Protein AF-A0A1F3YCU6-F1 (afdb_monomer_lite)

Structure (mmCIF, N/CA/C/O backbone):
data_AF-A0A1F3YCU6-F1
#
_entry.id   AF-A0A1F3YCU6-F1
#
loop_
_atom_site.group_PDB
_atom_site.id
_atom_site.type_symbol
_atom_site.label_atom_id
_atom_site.label_alt_id
_atom_site.label_comp_id
_atom_site.label_asym_id
_atom_site.label_entity_id
_atom_site.label_seq_id
_atom_site.pdbx_PDB_ins_code
_atom_site.Cartn_x
_atom_site.Cartn_y
_atom_site.Cartn_z
_atom_site.occupancy
_atom_site.B_iso_or_equiv
_atom_site.auth_seq_id
_atom_site.auth_comp_id
_atom_site.auth_asym_id
_atom_site.auth_atom_id
_atom_site.pdbx_PDB_model_num
ATOM 1 N N . MET A 1 1 ? -3.345 25.663 -5.441 1.00 26.03 1 MET A N 1
ATOM 2 C CA . MET A 1 1 ? -3.095 26.195 -4.083 1.00 26.03 1 MET A CA 1
ATOM 3 C C . MET A 1 1 ? -2.069 25.294 -3.411 1.00 26.03 1 MET A C 1
ATOM 5 O O . MET A 1 1 ? -2.371 24.116 -3.272 1.00 26.03 1 MET A O 1
ATOM 9 N N . PRO A 1 2 ? -0.854 25.766 -3.085 1.00 26.95 2 PRO A N 1
ATOM 10 C CA . PRO A 1 2 ? 0.152 24.920 -2.456 1.00 26.95 2 PRO A CA 1
ATOM 11 C C . PRO A 1 2 ? -0.097 24.864 -0.943 1.00 26.95 2 PRO A C 1
ATOM 13 O O . PRO A 1 2 ? -0.102 25.892 -0.269 1.00 26.95 2 PRO A O 1
ATOM 16 N N . LEU A 1 3 ? -0.323 23.661 -0.416 1.00 30.39 3 LEU A N 1
ATOM 17 C CA . LEU A 1 3 ? -0.323 23.398 1.021 1.00 30.39 3 LEU A CA 1
ATOM 18 C C . LEU A 1 3 ? 1.132 23.438 1.510 1.00 30.39 3 LEU A C 1
ATOM 20 O O . LEU A 1 3 ? 1.913 22.524 1.260 1.00 30.39 3 LEU A O 1
ATOM 24 N N . LEU A 1 4 ? 1.500 24.535 2.169 1.00 27.66 4 LEU A N 1
ATOM 25 C CA . LEU A 1 4 ? 2.745 24.679 2.921 1.00 27.66 4 LEU A CA 1
ATOM 26 C C . LEU A 1 4 ? 2.695 23.747 4.137 1.00 27.66 4 LEU A C 1
ATOM 28 O O . LEU A 1 4 ? 2.013 24.051 5.115 1.00 27.66 4 LEU A O 1
ATOM 32 N N . TYR A 1 5 ? 3.416 22.628 4.094 1.00 36.66 5 TYR A N 1
ATOM 33 C CA . TYR A 1 5 ? 3.612 21.801 5.282 1.00 36.66 5 TYR A CA 1
ATOM 34 C C . TYR A 1 5 ? 4.811 22.330 6.071 1.00 36.66 5 TYR A C 1
ATOM 36 O O . TYR A 1 5 ? 5.947 22.325 5.598 1.00 36.66 5 TYR A O 1
ATOM 44 N N . ARG A 1 6 ? 4.528 22.843 7.271 1.00 27.94 6 ARG A N 1
ATOM 45 C CA . ARG A 1 6 ? 5.529 23.192 8.283 1.00 27.94 6 ARG A CA 1
ATOM 46 C C . ARG A 1 6 ? 6.212 21.914 8.769 1.00 27.94 6 ARG A C 1
ATOM 48 O O . ARG A 1 6 ? 5.536 20.934 9.065 1.00 27.94 6 ARG A O 1
ATOM 55 N N . ASP A 1 7 ? 7.533 21.979 8.907 1.00 27.98 7 ASP A N 1
ATOM 56 C CA . ASP A 1 7 ? 8.350 21.015 9.645 1.00 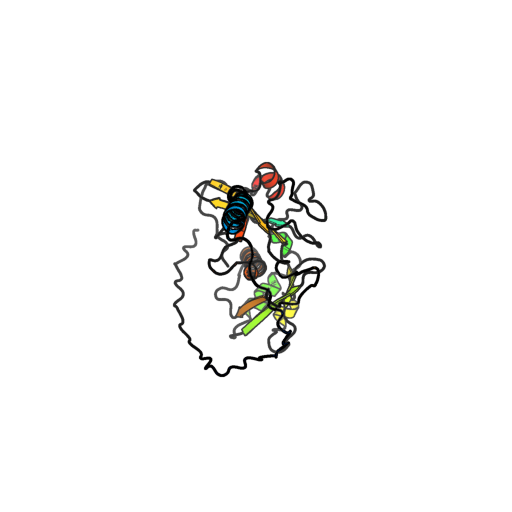27.98 7 ASP A CA 1
ATOM 57 C C . ASP A 1 7 ? 7.736 20.740 11.027 1.00 27.98 7 ASP A C 1
ATOM 59 O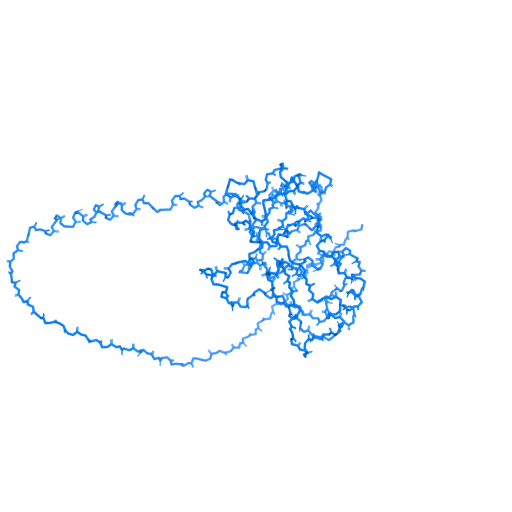 O . ASP A 1 7 ? 7.777 21.585 11.926 1.00 27.98 7 ASP A O 1
ATOM 63 N N . VAL A 1 8 ? 7.178 19.544 11.209 1.00 31.45 8 VAL A N 1
ATOM 64 C CA . VAL A 1 8 ? 6.814 19.030 12.528 1.00 31.45 8 VAL A CA 1
ATOM 65 C C . VAL A 1 8 ? 8.038 18.303 13.073 1.00 31.45 8 VAL A C 1
ATOM 67 O O . VAL A 1 8 ? 8.252 17.118 12.829 1.00 31.45 8 VAL A O 1
ATOM 70 N N . ARG A 1 9 ? 8.866 19.028 13.834 1.00 27.92 9 ARG A N 1
ATOM 71 C CA . ARG A 1 9 ? 9.780 18.396 14.792 1.00 27.92 9 ARG A CA 1
ATOM 72 C C . ARG A 1 9 ? 8.931 17.753 15.884 1.00 27.92 9 ARG A C 1
ATOM 74 O O . ARG A 1 9 ? 8.362 18.467 16.706 1.00 27.92 9 ARG A O 1
ATOM 81 N N . MET A 1 10 ? 8.874 16.426 15.925 1.00 31.00 10 MET A N 1
ATOM 82 C CA . MET A 1 10 ? 8.405 15.727 17.119 1.00 31.00 10 MET A CA 1
ATOM 83 C C . MET A 1 10 ? 9.535 15.671 18.142 1.00 31.00 10 MET A C 1
ATOM 85 O O . MET A 1 10 ? 10.639 15.193 17.877 1.00 31.00 10 MET A O 1
ATOM 89 N N . ALA A 1 11 ? 9.234 16.251 19.299 1.00 29.14 11 ALA A N 1
ATOM 90 C CA . ALA A 1 11 ? 10.057 16.269 20.486 1.00 29.14 11 ALA A CA 1
ATOM 91 C C . ALA A 1 11 ? 10.368 14.844 20.955 1.00 29.14 11 ALA A C 1
ATOM 93 O O . ALA A 1 11 ? 9.507 13.966 20.961 1.00 29.14 11 ALA A O 1
ATOM 94 N N . GLY A 1 12 ? 11.613 14.636 21.379 1.00 30.52 12 GLY A N 1
ATOM 95 C CA . GLY A 1 12 ? 12.020 13.410 22.040 1.00 30.52 12 GLY A CA 1
ATOM 96 C C . GLY A 1 12 ? 11.267 13.199 23.351 1.00 30.52 12 GLY A C 1
ATOM 97 O O . GLY A 1 12 ? 11.110 14.123 24.149 1.00 30.52 12 GLY A O 1
ATOM 98 N N . GLN A 1 13 ? 10.898 11.950 23.611 1.00 28.25 13 GLN A N 1
ATOM 99 C CA . GLN A 1 13 ? 10.649 11.469 24.959 1.00 28.25 13 GLN A CA 1
ATOM 100 C C . GLN A 1 13 ? 11.662 10.378 25.289 1.00 28.25 13 GLN A C 1
ATOM 102 O O . GLN A 1 13 ? 11.638 9.266 24.770 1.00 28.25 13 GLN A O 1
ATOM 107 N N . ARG A 1 14 ? 12.582 10.760 26.177 1.00 32.31 14 ARG A N 1
ATOM 108 C CA . ARG A 1 14 ? 13.304 9.853 27.062 1.00 32.31 14 ARG A CA 1
ATOM 109 C C . ARG A 1 14 ? 12.288 9.251 28.030 1.00 32.31 14 ARG A C 1
ATOM 111 O O . ARG A 1 14 ? 11.561 9.993 28.682 1.00 32.31 14 ARG A O 1
ATOM 118 N N . GLY A 1 15 ? 12.301 7.934 28.164 1.00 26.72 15 GLY A N 1
ATOM 119 C CA . GLY A 1 15 ? 11.546 7.210 29.178 1.00 26.72 15 GLY A CA 1
ATOM 120 C C . GLY A 1 15 ? 12.239 5.890 29.454 1.00 26.72 15 GLY A C 1
ATOM 121 O O . GLY A 1 15 ? 12.005 4.904 28.768 1.00 26.72 15 GLY A O 1
ATOM 122 N N . ALA A 1 16 ? 13.160 5.915 30.412 1.00 28.42 16 ALA A N 1
ATOM 123 C CA . ALA A 1 16 ? 13.800 4.736 30.962 1.00 28.42 16 ALA A CA 1
ATOM 124 C C . ALA A 1 16 ? 12.765 3.864 31.682 1.00 28.42 16 ALA A C 1
ATOM 126 O O . ALA A 1 16 ? 11.946 4.392 32.430 1.00 28.42 16 ALA A O 1
ATOM 127 N N . LEU A 1 17 ? 12.869 2.543 31.540 1.00 26.39 17 LEU A N 1
ATOM 128 C CA . LEU A 1 17 ? 12.386 1.613 32.553 1.00 26.39 17 LEU A CA 1
ATOM 129 C C . LEU A 1 17 ? 13.331 0.411 32.648 1.00 26.39 17 LEU A C 1
ATOM 131 O O . LEU A 1 17 ? 13.606 -0.298 31.684 1.00 26.39 17 LEU A O 1
ATOM 135 N N . TYR A 1 18 ? 13.860 0.302 33.860 1.00 28.81 18 TYR A N 1
ATOM 136 C CA . TYR A 1 18 ? 14.688 -0.723 34.466 1.00 28.81 18 TYR A CA 1
ATOM 137 C C . TYR A 1 18 ? 14.326 -2.163 34.082 1.00 28.81 18 TYR A C 1
ATOM 139 O O . TYR A 1 18 ? 13.181 -2.573 34.242 1.00 28.81 18 TYR A O 1
ATOM 147 N N . LEU A 1 19 ? 15.349 -2.969 33.787 1.00 28.17 19 LEU A N 1
ATOM 148 C CA . LEU A 1 19 ? 15.391 -4.361 34.234 1.00 28.17 19 LEU A CA 1
ATOM 149 C C . LEU A 1 19 ? 16.744 -4.616 34.905 1.00 28.17 19 LEU A C 1
ATOM 151 O O . LEU A 1 19 ? 17.794 -4.681 34.270 1.00 28.17 19 LEU A O 1
ATOM 155 N N . SER A 1 20 ? 16.662 -4.677 36.234 1.00 27.84 20 SER A N 1
ATOM 156 C CA . SER A 1 20 ? 17.651 -5.214 37.160 1.00 27.84 20 SER A CA 1
ATOM 157 C C . SER A 1 20 ? 17.972 -6.659 36.791 1.00 27.84 20 SER A C 1
ATOM 159 O O . SER A 1 20 ? 17.066 -7.433 36.484 1.00 27.84 20 SER A O 1
ATOM 161 N N . GLY A 1 21 ? 19.255 -7.013 36.842 1.00 28.67 21 GLY A N 1
ATOM 162 C CA . GLY A 1 21 ? 19.707 -8.386 36.670 1.00 28.67 21 GLY A CA 1
ATOM 163 C C . GLY A 1 21 ? 19.314 -9.299 37.830 1.00 28.67 21 GLY A C 1
ATOM 164 O O . GLY A 1 21 ? 18.882 -8.817 38.876 1.00 28.67 21 GLY A O 1
ATOM 165 N N . SER A 1 22 ? 19.476 -10.601 37.581 1.00 29.42 22 SER A N 1
ATOM 166 C CA . SER A 1 22 ? 20.119 -11.580 38.466 1.00 29.42 22 SER A CA 1
ATOM 167 C C . SER A 1 22 ? 20.215 -12.952 37.772 1.00 29.42 22 SER A C 1
ATOM 169 O O . SER A 1 22 ? 19.271 -13.390 37.122 1.00 29.42 22 SER A O 1
ATOM 171 N N . ASP A 1 23 ? 21.378 -13.581 37.964 1.00 29.14 23 ASP A N 1
ATOM 172 C CA . ASP A 1 23 ? 21.674 -15.026 38.028 1.00 29.14 23 ASP A CA 1
ATOM 173 C C . ASP A 1 23 ? 21.602 -15.856 36.728 1.00 29.14 23 ASP A C 1
ATOM 175 O O . ASP A 1 23 ? 20.553 -16.118 36.155 1.00 29.14 23 ASP A O 1
ATOM 179 N N . VAL A 1 24 ? 22.737 -16.219 36.113 1.00 31.98 24 VAL A N 1
ATOM 180 C CA . VAL A 1 24 ? 23.679 -17.292 36.511 1.00 31.98 24 VAL A CA 1
ATOM 181 C C . VAL A 1 24 ? 22.976 -18.629 36.766 1.00 31.98 24 VAL A C 1
ATOM 183 O O . VAL A 1 24 ? 22.537 -18.904 37.872 1.00 31.98 24 VAL A O 1
ATOM 186 N N . MET A 1 25 ? 23.020 -19.521 35.772 1.00 29.92 25 MET A N 1
ATOM 187 C CA . MET A 1 25 ? 23.362 -20.929 35.997 1.00 29.92 25 MET A CA 1
ATOM 188 C C . MET A 1 25 ? 24.077 -21.504 34.775 1.00 29.92 25 MET A C 1
ATOM 190 O O . MET A 1 25 ? 23.506 -21.729 33.710 1.00 29.92 25 MET A O 1
ATOM 194 N N . ILE A 1 26 ? 25.367 -21.745 34.982 1.00 34.47 26 ILE A N 1
ATOM 195 C CA . ILE A 1 26 ? 26.237 -22.576 34.162 1.00 34.47 26 ILE A CA 1
ATOM 196 C C . ILE A 1 26 ? 25.883 -24.029 34.492 1.00 34.47 26 ILE A C 1
ATOM 198 O O . ILE A 1 26 ? 26.169 -24.503 35.590 1.00 34.47 26 ILE A O 1
ATOM 202 N N . ALA A 1 27 ? 25.281 -24.746 33.546 1.00 32.00 27 ALA A N 1
ATOM 203 C CA . ALA A 1 27 ? 25.142 -26.195 33.631 1.00 32.00 27 ALA A CA 1
ATOM 204 C C . ALA A 1 27 ? 26.374 -26.853 32.998 1.00 3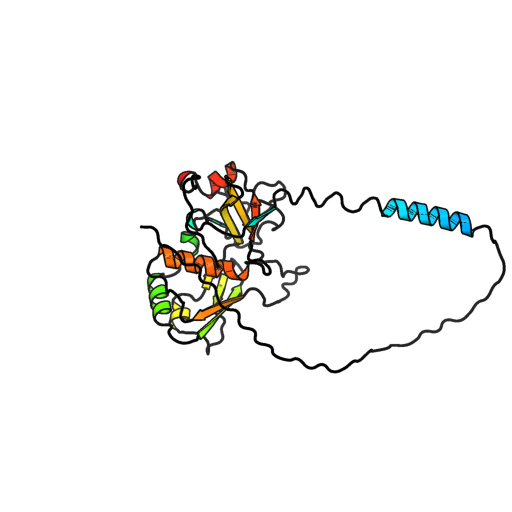2.00 27 ALA A C 1
ATOM 206 O O . ALA A 1 27 ? 26.469 -27.064 31.792 1.00 32.00 27 ALA A O 1
ATOM 207 N N . SER A 1 28 ? 27.335 -27.138 33.873 1.00 33.03 28 SER A N 1
ATOM 208 C CA . SER A 1 28 ? 28.454 -28.047 33.670 1.00 33.03 28 SER A CA 1
ATOM 209 C C . SER A 1 28 ? 27.943 -29.490 33.631 1.00 33.03 28 SER A C 1
ATOM 211 O O . SER A 1 28 ? 27.305 -29.948 34.579 1.00 33.03 28 SER A O 1
ATOM 213 N N . MET A 1 29 ? 28.259 -30.233 32.569 1.00 31.88 29 MET A N 1
ATOM 214 C CA . MET A 1 29 ? 28.163 -31.694 32.565 1.00 31.88 29 MET A CA 1
ATOM 215 C C . MET A 1 29 ? 29.461 -32.327 32.054 1.00 31.88 29 MET A C 1
ATOM 217 O O . MET A 1 29 ? 29.751 -32.358 30.865 1.00 31.88 29 MET A O 1
ATOM 221 N N . ARG A 1 30 ? 30.239 -32.785 33.044 1.00 34.00 30 ARG A N 1
ATOM 222 C CA . ARG A 1 30 ? 30.910 -34.095 33.177 1.00 34.00 30 ARG A CA 1
ATOM 223 C C . ARG A 1 30 ? 31.337 -34.781 31.871 1.00 34.00 30 ARG A C 1
ATOM 225 O O . ARG A 1 30 ? 30.524 -35.220 31.077 1.00 34.00 30 ARG A O 1
ATOM 232 N N . SER A 1 31 ? 32.645 -34.892 31.658 1.00 31.47 31 SER A N 1
ATOM 233 C CA . SER A 1 31 ? 33.500 -35.977 32.180 1.00 31.47 31 SER A CA 1
ATOM 234 C C . SER A 1 31 ? 33.294 -37.295 31.438 1.00 31.47 31 SER A C 1
ATOM 236 O O . SER A 1 31 ? 32.358 -38.048 31.690 1.00 31.47 31 SER A O 1
ATOM 238 N N . SER A 1 32 ? 34.232 -37.589 30.545 1.00 36.50 32 SER A N 1
ATOM 239 C CA . SER A 1 32 ? 34.575 -38.950 30.153 1.00 36.50 32 SER A CA 1
ATOM 240 C C . SER A 1 32 ? 36.080 -38.995 29.936 1.00 36.50 32 SER A C 1
ATOM 242 O O . SER A 1 32 ? 36.624 -38.522 28.943 1.00 36.50 32 SER A O 1
ATOM 244 N N . THR A 1 33 ? 36.741 -39.505 30.964 1.00 41.91 33 THR A N 1
ATOM 245 C CA . THR A 1 33 ? 38.132 -39.922 31.000 1.00 41.91 33 THR A CA 1
ATOM 246 C C . THR A 1 33 ? 38.344 -41.076 30.021 1.00 41.91 33 THR A C 1
ATOM 248 O O . THR A 1 33 ? 37.690 -42.109 30.130 1.00 41.91 33 THR A O 1
ATOM 251 N N . PHE A 1 34 ? 39.307 -40.945 29.107 1.00 37.41 34 PHE A N 1
ATOM 252 C CA . PHE A 1 34 ? 39.910 -42.099 28.443 1.00 37.41 34 PHE A CA 1
ATOM 253 C C . PHE A 1 34 ? 41.430 -42.061 28.582 1.00 37.41 34 PHE A C 1
ATOM 255 O O . PHE A 1 34 ? 42.074 -41.017 28.506 1.00 37.41 34 PHE A O 1
ATOM 262 N N . LYS A 1 35 ? 41.948 -43.243 28.910 1.00 41.50 35 LYS A N 1
ATOM 263 C CA . LYS A 1 35 ? 43.289 -43.543 29.400 1.00 41.50 35 LYS A CA 1
ATOM 264 C C . LYS A 1 35 ? 44.394 -43.311 28.368 1.00 41.50 35 LYS A C 1
ATOM 266 O O . LYS A 1 35 ? 44.236 -43.598 27.187 1.00 41.50 35 LYS A O 1
ATOM 271 N N . LEU A 1 36 ? 45.538 -42.917 28.929 1.00 41.59 36 LEU A N 1
ATOM 272 C CA . LEU A 1 36 ? 46.911 -43.072 28.446 1.00 41.59 36 LEU A CA 1
ATOM 273 C C . LEU A 1 36 ? 47.153 -44.282 27.531 1.00 41.59 36 LEU A C 1
ATOM 275 O O . LEU A 1 36 ? 46.890 -45.410 27.945 1.00 41.59 36 LEU A O 1
ATOM 279 N N . ILE A 1 37 ? 47.891 -44.049 26.440 1.00 43.88 37 ILE A N 1
ATOM 280 C CA . ILE A 1 37 ? 49.032 -44.889 26.046 1.00 43.88 37 ILE A CA 1
ATOM 281 C C . ILE A 1 37 ? 50.182 -43.961 25.640 1.00 43.88 37 ILE A C 1
ATOM 283 O O . ILE A 1 37 ? 50.060 -43.165 24.711 1.00 43.88 37 ILE A O 1
ATOM 287 N N . SER A 1 38 ? 51.299 -44.061 26.360 1.00 41.38 38 SER A N 1
ATOM 288 C CA . SER A 1 38 ? 52.581 -43.502 25.951 1.00 41.38 38 SER A CA 1
ATOM 289 C C . SER A 1 38 ? 53.203 -44.381 24.867 1.00 41.38 38 SER A C 1
ATOM 291 O O . SER A 1 38 ? 53.158 -45.609 24.949 1.00 41.38 38 SER A O 1
ATOM 293 N N . ARG A 1 39 ? 53.851 -43.765 23.877 1.00 42.78 39 ARG A N 1
ATOM 294 C CA . ARG A 1 39 ? 55.054 -44.334 23.265 1.00 42.78 39 ARG A CA 1
ATOM 295 C C . ARG A 1 39 ? 55.882 -43.237 22.621 1.00 42.78 39 ARG A C 1
ATOM 297 O O . ARG A 1 39 ? 55.376 -42.333 21.967 1.00 42.78 39 ARG A O 1
ATOM 304 N N . ALA A 1 40 ? 57.159 -43.327 22.939 1.00 41.84 40 ALA A N 1
ATOM 305 C CA . ALA A 1 40 ? 58.189 -42.358 22.683 1.00 41.84 40 ALA A CA 1
ATOM 306 C C . ALA A 1 40 ? 58.731 -42.447 21.250 1.00 41.84 40 ALA A C 1
ATOM 308 O O . ALA A 1 40 ? 58.644 -43.490 20.607 1.00 41.84 40 ALA A O 1
ATOM 309 N N . SER A 1 41 ? 59.396 -41.358 20.866 1.00 43.94 41 SER A N 1
ATOM 310 C CA . SER A 1 41 ? 60.566 -41.334 19.984 1.00 43.94 41 SER A CA 1
ATOM 311 C C . SER A 1 41 ? 60.336 -41.679 18.515 1.00 43.94 41 SER A C 1
ATOM 313 O O . SER A 1 41 ? 60.364 -42.835 18.107 1.00 43.94 41 SER A O 1
ATOM 315 N N . GLY A 1 42 ? 60.267 -40.639 17.685 1.00 42.66 42 GLY A N 1
ATOM 316 C CA . GLY A 1 42 ? 60.504 -40.787 16.257 1.00 42.66 42 GLY A CA 1
ATOM 317 C C . GLY A 1 42 ? 60.264 -39.510 15.466 1.00 42.66 42 GLY A C 1
ATOM 318 O O . GLY A 1 42 ? 59.152 -39.006 15.424 1.00 42.66 42 GLY A O 1
ATOM 319 N N . ALA A 1 43 ? 61.307 -39.064 14.771 1.00 45.06 43 ALA A N 1
ATOM 320 C CA . ALA A 1 43 ? 61.242 -38.210 13.587 1.00 45.06 43 ALA A CA 1
ATOM 321 C C . ALA A 1 43 ? 60.968 -36.709 13.802 1.00 45.06 43 ALA A C 1
ATOM 323 O O . ALA A 1 43 ? 59.946 -36.149 13.420 1.00 45.06 43 ALA A O 1
ATOM 324 N N . MET A 1 44 ? 62.018 -36.021 14.244 1.00 49.16 44 MET A N 1
ATOM 325 C CA . MET A 1 44 ? 62.227 -34.571 14.143 1.00 49.16 44 MET A CA 1
ATOM 326 C C . MET A 1 44 ? 62.465 -34.096 12.683 1.00 49.16 44 MET A C 1
ATOM 328 O O . MET A 1 44 ? 63.271 -33.206 12.442 1.00 49.16 44 MET A O 1
ATOM 332 N N . VAL A 1 45 ? 61.806 -34.715 11.690 1.00 51.28 45 VAL A N 1
ATOM 333 C CA . VAL A 1 45 ? 61.983 -34.420 10.246 1.00 51.28 45 VAL A CA 1
ATOM 334 C C . VAL A 1 45 ? 60.642 -34.308 9.495 1.00 51.28 45 VAL A C 1
ATOM 336 O O . VAL A 1 45 ? 60.583 -33.757 8.401 1.00 51.28 45 VAL A O 1
ATOM 339 N N . THR A 1 46 ? 59.519 -34.713 10.096 1.00 50.19 46 THR A N 1
ATOM 340 C CA . THR A 1 46 ? 58.172 -34.607 9.494 1.00 50.19 46 THR A CA 1
ATOM 341 C C . THR A 1 46 ? 57.420 -33.316 9.843 1.00 50.19 46 THR A C 1
ATOM 343 O O . THR A 1 46 ? 56.375 -33.040 9.257 1.00 50.19 46 THR A O 1
ATOM 346 N N . GLY A 1 47 ? 57.950 -32.482 10.745 1.00 48.69 47 GLY A N 1
ATOM 347 C CA . GLY A 1 47 ? 57.297 -31.236 11.172 1.00 48.69 47 GLY A CA 1
ATOM 348 C C . GLY A 1 47 ? 57.300 -30.119 10.120 1.00 48.69 47 GLY A C 1
ATOM 349 O O . GLY A 1 47 ? 56.342 -29.356 10.040 1.00 48.69 47 GLY A O 1
ATOM 350 N N . LEU A 1 48 ? 58.335 -30.039 9.274 1.00 51.22 48 LEU A N 1
ATOM 351 C CA . LEU A 1 48 ? 58.483 -28.940 8.309 1.00 51.22 48 LEU A CA 1
ATOM 352 C C . LEU A 1 48 ? 57.629 -29.143 7.041 1.00 51.22 48 LEU A C 1
ATOM 354 O O . LEU A 1 48 ? 57.055 -28.192 6.520 1.00 51.22 48 LEU A O 1
ATOM 358 N N . MET A 1 49 ? 57.481 -30.393 6.585 1.00 53.69 49 MET A N 1
ATOM 359 C CA . MET A 1 49 ? 56.627 -30.751 5.439 1.00 53.69 49 MET A CA 1
ATOM 360 C C . MET A 1 49 ? 55.128 -30.652 5.770 1.00 53.69 49 MET A C 1
ATOM 362 O O . MET A 1 49 ? 54.349 -30.211 4.928 1.00 53.69 49 MET A O 1
ATOM 366 N N . GLY A 1 50 ? 54.721 -30.973 7.005 1.00 54.41 50 GLY A N 1
ATOM 367 C CA . GLY A 1 50 ? 53.338 -30.782 7.462 1.00 54.41 50 GLY A CA 1
ATOM 368 C C . GLY A 1 50 ? 52.929 -29.306 7.560 1.00 54.41 50 GLY A C 1
ATOM 369 O O . GLY A 1 50 ? 51.806 -28.953 7.206 1.00 54.41 50 GLY A O 1
ATOM 370 N N . LEU A 1 51 ? 53.856 -28.428 7.963 1.00 55.78 51 LEU A N 1
ATOM 371 C CA . LEU A 1 51 ? 53.625 -26.980 8.045 1.00 55.78 51 LEU A CA 1
ATOM 372 C C . LEU A 1 51 ? 53.525 -26.322 6.658 1.00 55.78 51 LEU A C 1
ATOM 374 O O . LEU A 1 51 ? 52.689 -25.444 6.461 1.00 55.78 51 LEU A O 1
ATOM 378 N N . LEU A 1 52 ? 54.310 -26.788 5.678 1.00 56.44 52 LEU A N 1
ATOM 379 C CA . LEU A 1 52 ? 54.251 -26.313 4.288 1.00 56.44 52 LEU A CA 1
ATOM 380 C C . LEU A 1 52 ? 52.988 -26.784 3.545 1.00 56.44 52 LEU A C 1
ATOM 382 O O . LEU A 1 52 ? 52.372 -25.986 2.841 1.00 56.44 52 LEU A O 1
ATOM 386 N N . MET A 1 53 ? 52.546 -28.030 3.751 1.00 58.25 53 MET A N 1
ATOM 387 C CA . MET A 1 53 ? 51.260 -28.521 3.224 1.00 58.25 53 MET A CA 1
ATOM 388 C C . MET A 1 53 ? 50.059 -27.816 3.877 1.00 58.25 53 MET A C 1
ATOM 390 O O . MET A 1 53 ? 49.106 -27.465 3.185 1.00 58.25 53 MET A O 1
ATOM 394 N N . GLY A 1 54 ? 50.114 -27.535 5.185 1.00 58.22 54 GLY A N 1
ATOM 395 C CA . GLY A 1 54 ? 49.077 -26.764 5.880 1.00 58.22 54 GLY A CA 1
ATOM 396 C C . GLY A 1 54 ? 48.950 -25.321 5.375 1.00 58.22 54 GLY A C 1
ATOM 397 O O . GLY A 1 54 ? 47.834 -24.825 5.215 1.00 58.22 54 GLY A O 1
ATOM 398 N N . LEU A 1 55 ? 50.071 -24.662 5.051 1.00 56.19 55 LEU A N 1
ATOM 399 C CA . LEU A 1 55 ? 50.066 -23.301 4.499 1.00 56.19 55 LEU A CA 1
ATOM 400 C C . LEU A 1 55 ? 49.518 -23.248 3.060 1.00 56.19 55 LEU A C 1
ATOM 402 O O . LEU A 1 55 ? 48.807 -22.308 2.709 1.00 56.19 55 LEU A O 1
ATOM 406 N N . LEU A 1 56 ? 49.805 -24.265 2.238 1.00 57.00 56 LEU A N 1
ATOM 407 C CA . LEU A 1 56 ? 49.310 -24.365 0.858 1.00 57.00 56 LEU A CA 1
ATOM 408 C C . LEU A 1 56 ? 47.805 -24.666 0.786 1.00 57.00 56 LEU A C 1
ATOM 410 O O . LEU A 1 56 ? 47.111 -24.087 -0.048 1.00 57.00 56 LEU A O 1
ATOM 414 N N . VAL A 1 57 ? 47.271 -25.492 1.694 1.00 58.28 57 VAL A N 1
ATOM 415 C CA . VAL A 1 57 ? 45.817 -25.724 1.794 1.00 58.28 57 VAL A CA 1
ATOM 416 C C . VAL A 1 57 ? 45.097 -24.494 2.368 1.00 58.28 57 VAL A C 1
ATOM 418 O O . VAL A 1 57 ? 44.018 -24.148 1.895 1.00 58.28 57 VAL A O 1
ATOM 421 N N . GLY A 1 58 ? 45.709 -23.764 3.309 1.00 55.12 58 GLY A N 1
ATOM 422 C CA . GLY A 1 58 ? 45.165 -22.497 3.814 1.00 55.12 58 GLY A CA 1
ATOM 423 C C . GLY A 1 58 ? 45.071 -21.398 2.744 1.00 55.12 58 GLY A C 1
ATOM 424 O O . GLY A 1 58 ? 44.073 -20.681 2.688 1.00 55.12 58 GLY A O 1
ATOM 425 N N . LEU A 1 59 ? 46.061 -21.303 1.848 1.00 54.38 59 LEU A N 1
ATOM 426 C CA . LEU A 1 59 ? 46.064 -20.327 0.749 1.00 54.38 59 LEU A CA 1
ATOM 427 C C . LEU A 1 59 ? 45.073 -20.672 -0.376 1.00 54.38 59 LEU A C 1
ATOM 429 O O . LEU A 1 59 ? 44.528 -19.760 -0.994 1.00 54.38 59 LEU A O 1
ATOM 433 N N . LEU A 1 60 ? 44.778 -21.956 -0.608 1.00 52.91 60 LEU A N 1
ATOM 434 C CA . LEU A 1 60 ? 43.782 -22.373 -1.606 1.00 52.91 60 LEU A CA 1
ATOM 435 C C . LEU A 1 60 ? 42.329 -22.201 -1.126 1.00 52.91 60 LEU A C 1
ATOM 437 O O . LEU A 1 60 ? 41.443 -22.012 -1.954 1.00 52.91 60 LEU A O 1
ATOM 441 N N . VAL A 1 61 ? 42.071 -22.197 0.188 1.00 54.59 61 VAL A N 1
ATOM 442 C CA . VAL A 1 61 ? 40.715 -21.987 0.745 1.00 54.59 61 VAL A CA 1
ATOM 443 C C . VAL A 1 61 ? 40.408 -20.501 1.012 1.00 54.59 61 VAL A C 1
ATOM 445 O O . VAL A 1 61 ? 39.244 -20.114 1.089 1.00 54.59 61 VAL A O 1
ATOM 448 N N . LEU A 1 62 ? 41.420 -19.628 1.078 1.00 50.81 62 LEU A N 1
ATOM 449 C CA . LEU A 1 62 ? 41.233 -18.179 1.275 1.00 50.81 62 LEU A CA 1
ATOM 450 C C . LEU A 1 62 ? 41.059 -17.371 -0.026 1.00 50.81 62 LEU A C 1
ATOM 452 O O . LEU A 1 62 ? 40.729 -16.189 0.040 1.00 50.81 62 LEU A O 1
ATOM 456 N N . ALA A 1 63 ? 41.212 -17.984 -1.204 1.00 48.41 63 ALA A N 1
ATOM 457 C CA . ALA A 1 63 ? 41.106 -17.299 -2.500 1.00 48.41 63 ALA A CA 1
ATOM 458 C C . ALA A 1 63 ? 39.702 -17.340 -3.149 1.00 48.41 63 ALA A C 1
ATOM 460 O O . ALA A 1 63 ? 39.553 -16.989 -4.315 1.00 48.41 63 ALA A O 1
ATOM 461 N N . CYS A 1 64 ? 38.658 -17.739 -2.414 1.00 51.59 64 CYS A N 1
ATOM 462 C CA . CYS A 1 64 ? 37.262 -17.723 -2.884 1.00 51.59 64 CYS A CA 1
ATOM 463 C C . CYS A 1 64 ? 36.342 -16.914 -1.959 1.00 51.59 64 CYS A C 1
ATOM 465 O O . CYS A 1 64 ? 35.210 -17.314 -1.701 1.00 51.59 64 CYS A O 1
ATOM 467 N N . SER A 1 65 ? 36.806 -15.781 -1.425 1.00 47.91 65 SER A N 1
ATOM 468 C CA . SER A 1 65 ? 35.948 -14.942 -0.586 1.00 47.91 65 SER A CA 1
ATOM 469 C C . SER A 1 65 ? 35.962 -13.474 -1.003 1.00 47.91 65 SER A C 1
ATOM 471 O O . SER A 1 65 ? 36.964 -12.773 -0.876 1.00 47.91 65 SER A O 1
ATOM 473 N N . SER A 1 66 ? 34.777 -13.025 -1.432 1.00 46.09 66 SER A N 1
ATOM 474 C CA . SER A 1 66 ? 34.274 -11.639 -1.464 1.00 46.09 66 SER A CA 1
ATOM 475 C C . SER A 1 66 ? 34.228 -10.847 -2.781 1.00 46.09 66 SER A C 1
ATOM 477 O O . SER A 1 66 ? 33.916 -9.659 -2.737 1.00 46.09 66 SER A O 1
ATOM 479 N N . ALA A 1 67 ? 34.386 -11.464 -3.957 1.00 42.09 67 ALA A N 1
ATOM 480 C CA . ALA A 1 67 ? 34.175 -10.744 -5.226 1.00 42.09 67 ALA A CA 1
ATOM 481 C C . ALA A 1 67 ? 32.707 -10.692 -5.727 1.00 42.09 67 ALA A C 1
ATOM 483 O O . ALA A 1 67 ? 32.405 -9.890 -6.602 1.00 42.09 67 ALA A O 1
ATOM 484 N N . GLU A 1 68 ? 31.761 -11.459 -5.167 1.00 44.06 68 GLU A N 1
ATOM 485 C CA . GLU A 1 68 ? 30.423 -11.636 -5.785 1.00 44.06 68 GLU A CA 1
ATOM 486 C C . GLU A 1 68 ? 29.255 -10.824 -5.192 1.00 44.06 68 GLU A C 1
ATOM 488 O O . GLU A 1 68 ? 28.109 -11.000 -5.604 1.00 44.06 68 GLU A O 1
ATOM 493 N N . LYS A 1 69 ? 29.478 -9.903 -4.246 1.00 42.78 69 LYS A N 1
ATOM 494 C CA . LYS A 1 69 ? 28.352 -9.176 -3.614 1.00 42.78 69 LYS A CA 1
ATOM 495 C C . LYS A 1 69 ? 28.106 -7.761 -4.140 1.00 42.78 69 LYS A C 1
ATOM 497 O O . LYS A 1 69 ? 27.036 -7.215 -3.909 1.00 42.78 69 LYS A O 1
ATOM 502 N N . ARG A 1 70 ? 29.065 -7.163 -4.853 1.00 42.59 70 ARG A N 1
ATOM 503 C CA . ARG A 1 70 ? 28.994 -5.742 -5.239 1.00 42.59 70 ARG A CA 1
ATOM 504 C C . ARG A 1 70 ? 28.176 -5.483 -6.507 1.00 42.59 70 ARG A C 1
ATOM 506 O O . ARG A 1 70 ? 27.600 -4.411 -6.636 1.00 42.59 70 ARG A O 1
ATOM 513 N N . GLU A 1 71 ? 28.092 -6.453 -7.416 1.00 44.31 71 GLU A N 1
ATOM 514 C CA . GLU A 1 71 ? 27.410 -6.278 -8.707 1.00 44.31 71 GLU A CA 1
ATOM 515 C C . GLU A 1 71 ? 25.893 -6.536 -8.616 1.00 44.31 71 GLU A C 1
ATOM 517 O O . GLU A 1 71 ? 25.108 -5.780 -9.193 1.00 44.31 71 GLU A O 1
ATOM 522 N N . ARG A 1 72 ? 25.459 -7.493 -7.772 1.00 49.28 72 ARG A N 1
ATOM 523 C CA . ARG A 1 72 ? 24.037 -7.719 -7.416 1.00 49.28 72 ARG A CA 1
ATOM 524 C C . ARG A 1 72 ? 23.365 -6.532 -6.711 1.00 49.28 72 ARG A C 1
ATOM 526 O O . ARG A 1 72 ? 22.141 -6.446 -6.728 1.00 49.28 72 ARG A O 1
ATOM 533 N N . ASP A 1 73 ? 24.135 -5.625 -6.111 1.00 57.31 73 ASP A N 1
ATOM 534 C CA . ASP A 1 73 ? 23.604 -4.456 -5.396 1.00 57.31 73 ASP A CA 1
ATOM 535 C C . ASP A 1 73 ? 23.414 -3.214 -6.290 1.00 57.31 73 ASP A C 1
ATOM 537 O O . ASP A 1 73 ? 22.764 -2.265 -5.862 1.00 57.31 73 ASP A O 1
ATOM 541 N N . SER A 1 74 ? 23.900 -3.205 -7.540 1.00 64.44 74 SER A N 1
ATOM 542 C CA . SER A 1 74 ? 23.786 -2.032 -8.434 1.00 64.44 74 SER A CA 1
ATOM 543 C C . SER A 1 74 ? 22.335 -1.633 -8.759 1.00 64.44 74 SER A C 1
ATOM 545 O O . SER A 1 74 ? 22.031 -0.447 -8.909 1.00 64.44 74 SER A O 1
ATOM 547 N N . ASN A 1 75 ? 21.424 -2.610 -8.796 1.00 75.62 75 ASN A N 1
ATOM 548 C CA . ASN A 1 75 ? 20.006 -2.397 -9.102 1.00 75.62 75 ASN A CA 1
ATOM 549 C C . ASN A 1 75 ? 19.128 -2.205 -7.860 1.00 75.62 75 ASN A C 1
ATOM 551 O O . ASN A 1 75 ? 17.944 -1.891 -8.001 1.00 75.62 75 ASN A O 1
ATOM 555 N N . ARG A 1 76 ? 19.689 -2.367 -6.655 1.00 84.44 76 ARG A N 1
ATOM 556 C CA . ARG A 1 76 ? 18.976 -2.174 -5.392 1.00 84.44 76 ARG A CA 1
ATOM 557 C C . ARG A 1 76 ? 19.126 -0.738 -4.920 1.00 84.44 76 ARG A C 1
ATOM 559 O O . ARG A 1 76 ? 20.228 -0.229 -4.746 1.00 84.44 76 ARG A O 1
ATOM 566 N N . ARG A 1 77 ? 17.997 -0.083 -4.670 1.00 86.50 77 ARG A N 1
ATOM 567 C CA . ARG A 1 77 ? 17.924 1.279 -4.144 1.00 86.50 77 ARG A CA 1
ATOM 568 C C . ARG A 1 77 ? 17.127 1.313 -2.853 1.00 86.50 77 ARG A C 1
ATOM 570 O O . ARG A 1 77 ? 16.123 0.623 -2.688 1.00 86.50 77 ARG A O 1
ATOM 577 N N . THR A 1 78 ? 17.599 2.146 -1.940 1.00 85.75 78 THR A N 1
ATOM 578 C CA . THR A 1 78 ? 16.948 2.409 -0.663 1.00 85.75 78 THR A CA 1
ATOM 579 C C . THR A 1 78 ? 16.061 3.627 -0.830 1.00 85.75 78 THR A C 1
ATOM 581 O O . THR A 1 78 ? 16.536 4.758 -0.761 1.00 85.75 78 THR A O 1
ATOM 584 N N . ILE A 1 79 ? 14.772 3.393 -1.051 1.00 83.12 79 ILE A N 1
ATOM 585 C CA . ILE A 1 79 ? 13.803 4.462 -1.258 1.00 83.12 79 ILE A CA 1
ATOM 586 C C . ILE A 1 79 ? 13.272 4.910 0.096 1.00 83.12 79 ILE A C 1
ATOM 588 O O . ILE A 1 79 ? 12.732 4.115 0.864 1.00 83.12 79 ILE A O 1
ATOM 592 N N . ARG A 1 80 ? 13.439 6.198 0.392 1.00 78.81 80 ARG A N 1
ATOM 593 C CA . ARG A 1 80 ? 12.982 6.813 1.649 1.00 78.81 80 ARG A CA 1
ATOM 594 C C . ARG A 1 80 ? 11.671 7.576 1.500 1.00 78.81 80 ARG A C 1
ATOM 596 O O . ARG A 1 80 ? 11.104 8.011 2.495 1.00 78.81 80 ARG A O 1
ATOM 603 N N . LYS A 1 81 ? 11.227 7.804 0.264 1.00 74.38 81 LYS A N 1
ATOM 604 C CA . LYS A 1 81 ? 10.048 8.608 -0.060 1.00 74.38 81 LYS A CA 1
ATOM 605 C C . LYS A 1 81 ? 9.309 7.980 -1.227 1.00 74.38 81 LYS A C 1
ATOM 607 O O . LYS A 1 81 ? 9.932 7.629 -2.222 1.00 74.38 81 LYS A O 1
ATOM 612 N N . LEU A 1 82 ? 7.993 7.871 -1.107 1.00 74.81 82 LEU A N 1
ATOM 613 C CA . LEU A 1 82 ? 7.143 7.379 -2.181 1.00 74.81 82 LEU A CA 1
ATOM 614 C C . LEU A 1 82 ? 6.249 8.481 -2.707 1.00 74.81 82 LEU A C 1
ATOM 616 O O . LEU A 1 82 ? 5.830 9.376 -1.975 1.00 74.81 82 LEU A O 1
ATOM 620 N N . ILE A 1 83 ? 5.923 8.369 -3.985 1.00 74.69 83 ILE A N 1
ATOM 621 C CA . ILE A 1 83 ? 4.974 9.246 -4.645 1.00 74.69 83 ILE A CA 1
ATOM 622 C C . ILE A 1 83 ? 3.698 8.435 -4.870 1.00 74.69 83 ILE A C 1
ATOM 624 O O . ILE A 1 83 ? 3.713 7.492 -5.658 1.00 74.69 83 ILE A O 1
ATOM 628 N N . PRO A 1 84 ? 2.586 8.759 -4.197 1.00 72.19 84 PRO A N 1
ATOM 629 C CA . PRO A 1 84 ? 1.404 7.918 -4.209 1.00 72.19 84 PRO A CA 1
ATOM 630 C C . PRO A 1 84 ? 0.665 7.950 -5.546 1.00 72.19 84 PRO A C 1
ATOM 632 O O . PRO A 1 84 ? 0.017 6.973 -5.899 1.00 72.19 84 PRO A O 1
ATOM 635 N N . TYR A 1 85 ? 0.762 9.038 -6.316 1.00 72.50 85 TYR A N 1
ATOM 636 C CA . TYR A 1 85 ? 0.050 9.151 -7.594 1.00 72.50 85 TYR A CA 1
ATOM 637 C C . TYR A 1 85 ? 0.592 8.217 -8.676 1.00 72.50 85 TYR A C 1
ATOM 639 O O . TYR A 1 85 ? -0.168 7.782 -9.534 1.00 72.50 85 TYR A O 1
ATOM 647 N N . SER A 1 86 ? 1.881 7.880 -8.617 1.00 83.69 86 SER A N 1
ATOM 648 C CA . SER A 1 86 ? 2.482 6.877 -9.498 1.00 83.69 86 SER A CA 1
ATOM 649 C C . SER A 1 86 ? 2.416 5.473 -8.896 1.00 83.69 86 SER A C 1
ATOM 651 O O . SER A 1 86 ? 2.896 4.529 -9.517 1.00 83.69 86 SER A O 1
ATOM 653 N N . LEU A 1 87 ? 1.817 5.305 -7.709 1.00 90.25 87 LEU A N 1
ATOM 654 C CA . LEU A 1 87 ? 1.786 4.024 -7.024 1.00 90.25 87 LEU A CA 1
ATOM 655 C C . LEU A 1 87 ? 0.742 3.101 -7.647 1.00 90.25 87 LEU A C 1
ATOM 657 O O . LEU A 1 87 ? -0.467 3.345 -7.624 1.00 90.25 87 LEU A O 1
ATOM 661 N N . HIS A 1 88 ? 1.242 1.991 -8.156 1.00 93.44 88 HIS A N 1
ATOM 662 C CA . HIS A 1 88 ? 0.467 0.824 -8.510 1.00 93.44 88 HIS A CA 1
ATOM 663 C C . HIS A 1 88 ? 0.909 -0.355 -7.658 1.00 93.44 88 HIS A C 1
ATOM 665 O O . HIS A 1 88 ? 1.957 -0.336 -7.010 1.00 93.44 88 HIS A O 1
ATOM 671 N N . TYR A 1 89 ? 0.096 -1.395 -7.640 1.00 93.44 89 TYR A N 1
ATOM 672 C CA . TYR A 1 89 ? 0.343 -2.556 -6.817 1.00 93.44 89 TYR A CA 1
ATOM 673 C C . TYR A 1 89 ? 0.085 -3.842 -7.581 1.00 93.44 89 TYR A C 1
ATOM 675 O O . TYR A 1 89 ? -0.638 -3.875 -8.573 1.00 93.44 89 TYR A O 1
ATOM 683 N N . ARG A 1 90 ? 0.654 -4.920 -7.056 1.00 91.50 90 ARG A N 1
ATOM 684 C CA . ARG A 1 90 ? 0.313 -6.285 -7.421 1.00 91.50 90 ARG A CA 1
ATOM 685 C C . ARG A 1 90 ? -0.019 -7.068 -6.158 1.00 91.50 90 ARG A C 1
ATOM 687 O O . ARG A 1 90 ? 0.723 -7.051 -5.170 1.00 91.50 90 ARG A O 1
ATOM 694 N N . ARG A 1 91 ? -1.152 -7.770 -6.182 1.00 89.81 91 ARG A N 1
ATOM 695 C CA . ARG A 1 91 ? -1.663 -8.559 -5.051 1.00 89.81 91 ARG A CA 1
ATOM 696 C C . ARG A 1 91 ? -2.019 -9.973 -5.504 1.00 89.81 91 ARG A C 1
ATOM 698 O O . ARG A 1 91 ? -3.180 -10.296 -5.722 1.00 89.81 91 ARG A O 1
ATOM 705 N N . THR A 1 92 ? -1.002 -10.820 -5.653 1.00 84.25 92 THR A N 1
ATOM 706 C CA . THR A 1 92 ? -1.207 -12.249 -5.943 1.00 84.25 92 THR A CA 1
ATOM 707 C C . THR A 1 92 ? -1.675 -13.010 -4.689 1.00 84.25 92 THR A C 1
ATOM 709 O O . THR A 1 92 ? -1.233 -12.684 -3.583 1.00 84.25 92 THR A O 1
ATOM 712 N N . PRO A 1 93 ? -2.552 -14.024 -4.817 1.00 82.44 93 PRO A N 1
ATOM 713 C CA . PRO A 1 93 ? -2.918 -14.914 -3.716 1.00 82.44 93 PRO A CA 1
ATOM 714 C C . PRO A 1 93 ? -1.853 -15.986 -3.406 1.00 82.44 93 PRO A C 1
ATOM 716 O O . PRO A 1 93 ? -2.058 -16.847 -2.559 1.00 82.44 93 PRO A O 1
ATOM 719 N N . PHE A 1 94 ? -0.708 -15.981 -4.087 1.00 82.81 94 PHE A N 1
ATOM 720 C CA . PHE A 1 94 ? 0.393 -16.904 -3.799 1.00 82.81 94 PHE A CA 1
ATOM 721 C C . PHE A 1 94 ? 1.648 -16.145 -3.367 1.00 82.81 94 PHE A C 1
ATOM 723 O O . PHE A 1 94 ? 1.646 -14.922 -3.237 1.00 82.81 94 PHE A O 1
ATOM 730 N N . ILE A 1 95 ? 2.731 -16.882 -3.131 1.00 78.12 95 ILE A N 1
ATOM 731 C CA . ILE A 1 95 ? 4.038 -16.315 -2.793 1.00 78.12 95 ILE A CA 1
ATOM 732 C C . ILE A 1 95 ? 4.503 -15.395 -3.940 1.00 78.12 95 ILE A C 1
ATOM 734 O O . ILE A 1 95 ? 4.422 -15.759 -5.116 1.00 78.12 95 ILE A O 1
ATOM 738 N N . GLY A 1 96 ? 4.964 -14.188 -3.593 1.00 75.44 96 GLY A N 1
ATOM 739 C CA . GLY A 1 96 ? 5.519 -13.220 -4.552 1.00 75.44 96 GLY A CA 1
ATOM 740 C C . GLY A 1 96 ? 6.918 -13.597 -5.065 1.00 75.44 96 GLY A C 1
ATOM 741 O O . GLY A 1 96 ? 7.507 -14.583 -4.615 1.00 75.44 96 GLY A O 1
ATOM 742 N N . ALA A 1 97 ? 7.487 -12.791 -5.968 1.00 76.81 97 ALA A N 1
ATOM 743 C CA . ALA A 1 97 ? 8.828 -13.031 -6.534 1.00 76.81 97 ALA A CA 1
ATOM 744 C C . ALA A 1 97 ? 9.922 -12.676 -5.545 1.00 76.81 97 ALA A C 1
ATOM 746 O O . ALA A 1 97 ? 9.782 -11.662 -4.873 1.00 76.81 97 ALA A O 1
ATOM 747 N N . ASP A 1 98 ? 10.983 -13.483 -5.426 1.00 76.50 98 ASP A N 1
ATOM 748 C CA . ASP A 1 98 ? 12.073 -13.295 -4.447 1.00 76.50 98 ASP A CA 1
ATOM 749 C C . ASP A 1 98 ? 12.410 -11.795 -4.225 1.00 76.50 98 ASP A C 1
ATOM 751 O O . ASP A 1 98 ? 12.666 -11.071 -5.185 1.00 76.50 98 ASP A O 1
ATOM 755 N N . PRO A 1 99 ? 12.387 -11.269 -2.982 1.00 70.56 99 PRO A N 1
ATOM 756 C CA . PRO A 1 99 ? 12.675 -9.852 -2.723 1.00 70.56 99 PRO A CA 1
ATOM 757 C C . PRO A 1 99 ? 14.093 -9.415 -3.152 1.00 70.56 99 PRO A C 1
ATOM 759 O O . PRO A 1 99 ? 14.417 -8.221 -3.152 1.00 70.56 99 PRO A O 1
ATOM 762 N N . ALA A 1 100 ? 14.980 -10.353 -3.487 1.00 75.31 100 ALA A N 1
ATOM 763 C CA . ALA A 1 100 ? 16.288 -10.093 -4.070 1.00 75.31 100 ALA A CA 1
ATOM 764 C C . ALA A 1 100 ? 16.292 -9.879 -5.585 1.00 75.31 100 ALA A C 1
ATOM 766 O O . ALA A 1 100 ? 17.297 -9.378 -6.087 1.00 75.31 100 ALA A O 1
ATOM 767 N N . VAL A 1 101 ? 15.201 -10.175 -6.293 1.00 79.25 101 VAL A N 1
ATOM 768 C CA . VAL A 1 101 ? 15.132 -10.049 -7.753 1.00 79.25 101 VAL A CA 1
ATOM 769 C C . VAL A 1 101 ? 14.127 -8.976 -8.172 1.00 79.25 101 VAL A C 1
ATOM 771 O O . VAL A 1 101 ? 13.023 -8.876 -7.639 1.00 79.25 101 VAL A O 1
ATOM 774 N N . GLY A 1 102 ? 14.523 -8.142 -9.133 1.00 78.81 102 GLY A N 1
ATOM 775 C CA . GLY A 1 102 ? 13.669 -7.102 -9.702 1.00 78.81 102 GLY A CA 1
ATOM 776 C C . GLY A 1 102 ? 12.803 -7.620 -10.863 1.00 78.81 102 GLY A C 1
ATOM 777 O O . GLY A 1 102 ? 13.225 -8.534 -11.578 1.00 78.81 102 GLY A O 1
ATOM 778 N N . PRO A 1 103 ? 11.618 -7.031 -11.102 1.00 80.38 103 PRO A N 1
ATOM 779 C CA . PRO A 1 103 ? 10.800 -7.262 -12.289 1.00 80.38 103 PRO A CA 1
ATOM 780 C C . PRO A 1 103 ? 11.602 -7.163 -13.590 1.00 80.38 103 PRO A C 1
ATOM 782 O O . PRO A 1 103 ? 12.313 -6.188 -13.822 1.00 80.38 103 PRO A O 1
ATOM 785 N N . GLY A 1 104 ? 11.455 -8.165 -14.459 1.00 75.38 104 GLY A N 1
ATOM 786 C CA . GLY A 1 104 ? 12.146 -8.227 -15.753 1.00 75.38 104 GLY A CA 1
ATOM 787 C C . GLY A 1 104 ? 13.510 -8.920 -15.732 1.00 75.38 104 GLY A C 1
ATOM 788 O O . GLY A 1 104 ? 14.080 -9.138 -16.798 1.00 75.38 104 GLY A O 1
ATOM 789 N N . GLY A 1 105 ? 14.019 -9.306 -14.559 1.00 78.25 105 GLY A N 1
ATOM 790 C CA . GLY A 1 105 ? 15.172 -10.201 -14.455 1.00 78.25 105 GLY A CA 1
ATOM 791 C C . GLY A 1 105 ? 14.821 -11.647 -14.824 1.00 78.25 105 GLY A C 1
ATOM 792 O O . GLY A 1 105 ? 13.685 -12.079 -14.639 1.00 78.25 105 GLY A O 1
ATOM 793 N N . ILE A 1 106 ? 15.807 -12.415 -15.298 1.00 79.12 106 ILE A N 1
ATOM 794 C CA . ILE A 1 106 ? 15.652 -13.850 -15.627 1.00 79.12 106 ILE A CA 1
ATOM 795 C C . ILE A 1 106 ? 15.206 -14.655 -14.394 1.00 79.12 106 ILE A C 1
ATOM 797 O O . ILE A 1 106 ? 14.414 -15.590 -14.505 1.00 79.12 106 ILE A O 1
ATOM 801 N N . ASP A 1 107 ? 15.662 -14.236 -13.214 1.00 79.75 107 ASP A N 1
ATOM 802 C CA . ASP A 1 107 ? 15.352 -14.875 -11.937 1.00 79.75 107 ASP A CA 1
ATOM 803 C C . ASP A 1 107 ? 14.017 -14.403 -11.328 1.00 79.75 107 ASP A C 1
ATOM 805 O O . ASP A 1 107 ? 13.593 -14.919 -10.294 1.00 79.75 107 ASP A O 1
ATOM 809 N N . TYR A 1 108 ? 13.319 -13.442 -11.951 1.00 82.12 108 TYR A N 1
ATOM 810 C CA . TYR A 1 108 ? 12.019 -12.972 -11.470 1.00 82.12 108 TYR A CA 1
ATOM 811 C C . TYR A 1 108 ? 10.930 -14.012 -11.761 1.00 82.12 108 TYR A C 1
ATOM 813 O O . TYR A 1 108 ? 10.390 -14.103 -12.867 1.00 82.12 108 TYR A O 1
ATOM 821 N N . GLN A 1 109 ? 10.584 -14.802 -10.744 1.00 81.62 109 GLN A N 1
ATOM 822 C CA . GLN A 1 109 ? 9.571 -15.852 -10.833 1.00 81.62 109 GLN A CA 1
ATOM 823 C C . GLN A 1 109 ? 8.412 -15.575 -9.877 1.00 81.62 109 GLN A C 1
ATOM 825 O O . GLN A 1 109 ? 8.615 -15.419 -8.679 1.00 81.62 109 GLN A O 1
ATOM 830 N N . THR A 1 110 ? 7.183 -15.556 -10.399 1.00 81.31 110 THR A N 1
ATOM 831 C CA . THR A 1 110 ? 5.952 -15.466 -9.595 1.00 81.31 110 THR A CA 1
ATOM 832 C C . THR A 1 110 ? 4.951 -16.532 -9.992 1.00 81.31 110 THR A C 1
ATOM 834 O O . THR A 1 110 ? 4.985 -17.039 -11.117 1.00 81.31 110 THR A O 1
ATOM 837 N N . ASN A 1 111 ? 4.050 -16.854 -9.064 1.00 79.44 111 ASN A N 1
ATOM 838 C CA . ASN A 1 111 ? 2.890 -17.695 -9.318 1.00 79.44 111 ASN A CA 1
ATOM 839 C C . ASN A 1 111 ? 1.600 -16.900 -9.000 1.00 79.44 111 ASN A C 1
ATOM 841 O O . ASN A 1 111 ? 1.494 -16.361 -7.899 1.00 79.44 111 ASN A O 1
ATOM 845 N N . PRO A 1 112 ? 0.639 -16.766 -9.930 1.00 81.81 112 PRO A N 1
ATOM 846 C CA . PRO A 1 112 ? 0.803 -17.020 -11.359 1.00 81.81 112 PRO A CA 1
ATOM 847 C C . PRO A 1 112 ? 1.877 -16.104 -11.966 1.00 81.81 112 PRO A C 1
ATOM 849 O O . PRO A 1 112 ? 2.278 -15.096 -11.371 1.00 81.81 112 PRO A O 1
ATOM 852 N N . ARG A 1 113 ? 2.346 -16.457 -13.168 1.00 83.25 113 ARG A N 1
ATOM 853 C CA . ARG A 1 113 ? 3.207 -15.554 -13.940 1.00 83.25 113 ARG A CA 1
ATOM 854 C C . ARG A 1 113 ? 2.463 -14.240 -14.205 1.00 83.25 113 ARG A C 1
ATOM 856 O O . ARG A 1 113 ? 1.247 -14.283 -14.389 1.00 83.25 113 ARG A O 1
ATOM 863 N N . PRO A 1 114 ? 3.172 -13.102 -14.252 1.00 83.19 114 PRO A N 1
ATOM 864 C CA . PRO A 1 114 ? 2.532 -11.817 -14.480 1.00 83.19 114 PRO A CA 1
ATOM 865 C C . PRO A 1 114 ? 1.873 -11.785 -15.862 1.00 83.19 114 PRO A C 1
ATOM 867 O O . PRO A 1 114 ? 2.457 -12.274 -16.833 1.00 83.19 114 PRO A O 1
ATOM 870 N N . GLY A 1 115 ? 0.686 -11.186 -15.967 1.00 82.19 115 GLY A N 1
ATOM 871 C CA . GLY A 1 115 ? 0.057 -10.898 -17.254 1.00 82.19 115 GLY A CA 1
ATOM 872 C C . GLY A 1 115 ? 0.806 -9.830 -18.064 1.00 82.19 115 GLY A C 1
ATOM 873 O O . GLY A 1 115 ? 1.843 -9.311 -17.654 1.00 82.19 115 GLY A O 1
ATOM 874 N N . ALA A 1 116 ? 0.251 -9.428 -19.213 1.00 77.06 116 ALA A N 1
ATOM 875 C CA . ALA A 1 116 ? 0.877 -8.437 -20.104 1.00 77.06 116 ALA A CA 1
ATOM 876 C C . ALA A 1 116 ? 1.087 -7.052 -19.454 1.00 77.06 116 ALA A C 1
ATOM 878 O O . ALA A 1 116 ? 2.011 -6.328 -19.815 1.00 77.06 116 ALA A O 1
ATOM 879 N N . ARG A 1 117 ? 0.248 -6.697 -18.472 1.00 76.12 117 ARG A N 1
ATOM 880 C CA . ARG A 1 117 ? 0.395 -5.494 -17.633 1.00 76.12 117 ARG A CA 1
ATOM 881 C C . ARG A 1 117 ? 1.074 -5.778 -16.294 1.00 76.12 117 ARG A C 1
ATOM 883 O O . ARG A 1 117 ? 0.980 -4.974 -15.378 1.00 76.12 117 ARG A O 1
ATOM 890 N N . PHE A 1 118 ? 1.709 -6.936 -16.159 1.00 80.00 118 PHE A N 1
ATOM 891 C CA . PHE A 1 118 ? 2.355 -7.382 -14.929 1.00 80.00 118 PHE A CA 1
ATOM 892 C C . PHE A 1 118 ? 1.411 -7.503 -13.716 1.00 80.00 118 PHE A C 1
ATOM 894 O O . PHE A 1 118 ? 1.852 -7.422 -12.575 1.00 80.00 118 PHE A O 1
ATOM 901 N N . ASP A 1 119 ? 0.106 -7.668 -13.967 1.00 84.62 119 ASP A N 1
ATOM 902 C CA . ASP A 1 119 ? -0.975 -7.630 -12.964 1.00 84.62 119 ASP A CA 1
ATOM 903 C C . ASP A 1 119 ? -0.927 -6.373 -12.075 1.00 84.62 119 ASP A C 1
ATOM 905 O O . ASP A 1 119 ? -1.242 -6.408 -10.886 1.00 84.62 119 ASP A O 1
ATOM 909 N N . CYS A 1 120 ? -0.463 -5.272 -12.663 1.00 88.00 120 CYS A N 1
ATOM 910 C CA . CYS A 1 120 ? -0.263 -3.997 -12.006 1.00 88.00 120 CYS A CA 1
ATOM 911 C C . CYS A 1 120 ? -1.563 -3.187 -12.019 1.00 88.00 120 CYS A C 1
ATOM 913 O O . CYS A 1 120 ? -2.083 -2.820 -13.077 1.00 88.00 120 CYS A O 1
ATOM 915 N N . GLU A 1 121 ? -2.087 -2.913 -10.830 1.00 93.19 121 GLU A N 1
ATOM 916 C CA . GLU A 1 121 ? -3.346 -2.213 -10.610 1.00 93.19 121 GLU A CA 1
ATOM 917 C C . GLU A 1 121 ? -3.138 -0.857 -9.917 1.00 93.19 121 GLU A C 1
ATOM 919 O O . GLU A 1 121 ? -2.220 -0.712 -9.107 1.00 93.19 121 GLU A O 1
ATOM 924 N N . PRO A 1 122 ? -3.982 0.153 -10.192 1.00 92.69 122 PRO A N 1
ATOM 925 C CA . PRO A 1 122 ? -3.879 1.454 -9.538 1.00 92.69 122 PRO A CA 1
ATOM 926 C C . PRO A 1 122 ? -4.239 1.354 -8.052 1.00 92.69 122 PRO A C 1
ATOM 928 O O . PRO A 1 122 ? -5.208 0.695 -7.694 1.00 92.69 122 PRO A O 1
ATOM 931 N N . MET A 1 123 ? -3.540 2.090 -7.181 1.00 92.06 123 MET A N 1
ATOM 932 C CA . MET A 1 123 ? -3.749 2.072 -5.719 1.00 92.06 123 MET A CA 1
ATOM 933 C C . MET A 1 123 ? -5.227 2.124 -5.281 1.00 92.06 123 MET A C 1
ATOM 935 O O . MET A 1 123 ? -5.621 1.412 -4.361 1.00 92.06 123 MET A O 1
ATOM 939 N N . LYS A 1 124 ? -6.066 2.938 -5.939 1.00 93.12 124 LYS A N 1
ATOM 940 C CA . LYS A 1 124 ? -7.491 3.078 -5.588 1.00 93.12 124 LYS A CA 1
ATOM 941 C C . LYS A 1 124 ? -8.263 1.752 -5.683 1.00 93.12 124 LYS A C 1
ATOM 943 O O . LYS A 1 124 ? -9.158 1.521 -4.876 1.00 93.12 124 LYS A O 1
ATOM 948 N N . SER A 1 125 ? -7.921 0.861 -6.621 1.00 95.50 125 SER A N 1
ATOM 949 C CA . SER A 1 125 ? -8.643 -0.412 -6.770 1.00 95.50 125 SER A CA 1
ATOM 950 C C . SER A 1 125 ? -8.376 -1.390 -5.624 1.00 95.50 125 SER A C 1
ATOM 952 O O . SER A 1 125 ? -9.223 -2.248 -5.373 1.00 95.50 125 SER A O 1
ATOM 954 N N . LEU A 1 126 ? -7.270 -1.225 -4.884 1.00 95.06 126 LEU A N 1
ATOM 955 C CA . LEU A 1 126 ? -6.936 -2.055 -3.722 1.00 95.06 126 LEU A CA 1
ATOM 956 C C . LEU A 1 126 ? -8.012 -1.968 -2.634 1.00 95.06 126 LEU A C 1
ATOM 958 O O . LEU A 1 126 ? -8.292 -2.957 -1.963 1.00 95.06 126 LEU A O 1
ATOM 962 N N . PHE A 1 127 ? -8.630 -0.795 -2.485 1.00 96.25 127 PHE A N 1
ATOM 963 C CA . PHE A 1 127 ? -9.579 -0.478 -1.417 1.00 96.25 127 PHE A CA 1
ATOM 964 C C . PHE A 1 127 ? -11.025 -0.350 -1.910 1.00 96.25 127 PHE A C 1
ATOM 966 O O . PHE A 1 127 ? -11.878 0.140 -1.177 1.00 96.25 127 PHE A O 1
ATOM 973 N N . LYS A 1 128 ? -11.326 -0.816 -3.130 1.00 96.06 128 LYS A N 1
ATOM 974 C CA . LYS A 1 128 ? -12.651 -0.673 -3.770 1.00 96.06 128 LYS A CA 1
ATOM 975 C C . LYS A 1 128 ? -13.815 -1.296 -2.985 1.00 96.06 128 LYS A C 1
ATOM 977 O O . LYS A 1 128 ? -14.963 -0.945 -3.220 1.00 96.06 128 LYS A O 1
ATOM 982 N N . GLU A 1 129 ? -13.520 -2.247 -2.102 1.00 96.19 129 GLU A N 1
ATOM 983 C CA . GLU A 1 129 ? -14.508 -2.960 -1.281 1.00 96.19 129 GLU A CA 1
ATOM 984 C C . GLU A 1 129 ? -14.786 -2.256 0.058 1.00 96.19 129 GLU A C 1
ATOM 986 O O . GLU A 1 129 ? -15.686 -2.661 0.789 1.00 96.19 129 GLU A O 1
ATOM 991 N N . ILE A 1 130 ? -14.023 -1.210 0.396 1.00 97.31 130 ILE A N 1
ATOM 992 C CA . ILE A 1 130 ? -14.170 -0.459 1.644 1.00 97.31 130 ILE A CA 1
ATOM 993 C C . ILE A 1 130 ? -15.126 0.714 1.414 1.00 97.31 130 ILE A C 1
ATOM 995 O O . ILE A 1 130 ? -14.890 1.562 0.554 1.00 97.31 130 ILE A O 1
ATOM 999 N N . ASP A 1 131 ? -16.178 0.812 2.231 1.00 97.56 131 ASP A N 1
ATOM 1000 C CA . ASP A 1 131 ? -17.053 1.987 2.262 1.00 97.56 131 ASP A CA 1
ATOM 1001 C C . ASP A 1 131 ? -16.319 3.175 2.907 1.00 97.56 131 ASP A C 1
ATOM 1003 O O . ASP A 1 131 ? -16.289 3.347 4.131 1.00 97.56 131 ASP A O 1
ATOM 1007 N N . LEU A 1 132 ? -15.721 4.011 2.056 1.00 97.31 132 LEU A N 1
ATOM 1008 C CA . LEU A 1 132 ? -14.922 5.162 2.475 1.00 97.31 132 LEU A CA 1
ATOM 1009 C C . LEU A 1 132 ? -15.741 6.202 3.253 1.00 97.31 132 LEU A C 1
ATOM 1011 O O . LEU A 1 132 ? -15.199 6.867 4.137 1.00 97.31 132 LEU A O 1
ATOM 1015 N N . ILE A 1 133 ? -17.041 6.340 2.966 1.00 97.38 133 ILE A N 1
ATOM 1016 C CA . ILE A 1 133 ? -17.916 7.300 3.652 1.00 97.38 133 ILE A CA 1
ATOM 1017 C C . ILE A 1 133 ? -18.143 6.835 5.090 1.00 97.38 133 ILE A C 1
ATOM 1019 O O . ILE A 1 133 ? -17.972 7.613 6.035 1.00 97.38 133 ILE A O 1
ATOM 1023 N N . SER A 1 134 ? -18.506 5.564 5.266 1.00 97.19 134 SER A N 1
ATOM 1024 C CA . SER A 1 134 ? -18.696 4.978 6.595 1.00 97.19 134 SER A CA 1
ATOM 1025 C C . SER A 1 134 ? -17.394 4.938 7.390 1.00 97.19 134 SER A C 1
ATOM 1027 O O . SER A 1 134 ? -17.409 5.234 8.588 1.00 97.19 134 SER A O 1
ATOM 1029 N N . LEU A 1 135 ? -16.262 4.672 6.729 1.00 97.38 135 LEU A N 1
ATOM 1030 C CA . LEU A 1 135 ? -14.944 4.740 7.349 1.00 97.38 135 LEU A CA 1
ATOM 1031 C C . LEU A 1 135 ? -14.635 6.146 7.865 1.00 97.38 135 LEU A C 1
ATOM 1033 O O . LEU A 1 135 ? -14.372 6.298 9.056 1.00 97.38 135 LEU A O 1
ATOM 1037 N N . ARG A 1 136 ? -14.724 7.184 7.025 1.00 96.88 136 ARG A N 1
ATOM 1038 C CA . ARG A 1 136 ? -14.481 8.573 7.457 1.00 96.88 136 ARG A CA 1
ATOM 1039 C C . ARG A 1 136 ? -15.360 8.972 8.635 1.00 96.88 136 ARG A C 1
ATOM 1041 O O . ARG A 1 136 ? -14.865 9.546 9.604 1.00 96.88 136 ARG A O 1
ATOM 1048 N N . ARG A 1 137 ? -16.649 8.617 8.589 1.00 96.12 137 ARG A N 1
ATOM 1049 C CA . ARG A 1 137 ? -17.580 8.860 9.698 1.00 96.12 137 ARG A CA 1
ATOM 1050 C C . ARG A 1 137 ? -17.104 8.177 10.978 1.00 96.12 137 ARG A C 1
ATOM 1052 O O . ARG A 1 137 ? -17.067 8.827 12.016 1.00 96.12 137 ARG A O 1
ATOM 1059 N N . CYS A 1 138 ? -16.712 6.904 10.906 1.00 96.12 138 CYS A N 1
ATOM 1060 C CA . CYS A 1 138 ? -16.176 6.175 12.053 1.00 96.12 138 CYS A CA 1
ATOM 1061 C C . CYS A 1 138 ? -14.921 6.858 12.610 1.00 96.12 138 CYS A C 1
ATOM 1063 O O . CYS A 1 138 ? -14.894 7.190 13.793 1.00 96.12 138 CYS A O 1
ATOM 1065 N N . LEU A 1 139 ? -13.933 7.167 11.764 1.00 95.06 139 LEU A N 1
ATOM 1066 C CA . LEU A 1 139 ? -12.688 7.822 12.183 1.00 95.06 139 LEU A CA 1
ATOM 1067 C C . LEU A 1 139 ? -12.942 9.175 12.870 1.00 95.06 139 LEU A C 1
ATOM 1069 O O . LEU A 1 139 ? -12.294 9.475 13.866 1.00 95.06 139 LEU A O 1
ATOM 1073 N N . GLY A 1 140 ? -13.926 9.954 12.407 1.00 92.94 140 GLY A N 1
ATOM 1074 C CA . GLY A 1 140 ? -14.320 11.222 13.037 1.00 92.94 140 GLY A CA 1
ATOM 1075 C C . GLY A 1 140 ? -15.016 11.084 14.402 1.00 92.94 140 GLY A C 1
ATOM 1076 O O . GLY A 1 140 ? -15.109 12.059 15.151 1.00 92.94 140 GLY A O 1
ATOM 1077 N N . THR A 1 141 ? -15.506 9.889 14.752 1.00 93.19 141 THR A N 1
ATOM 1078 C CA . THR A 1 141 ? -16.140 9.614 16.058 1.00 93.19 141 THR A CA 1
ATOM 1079 C C . THR A 1 141 ? -15.167 9.096 17.116 1.00 93.19 141 THR A C 1
ATOM 1081 O O . THR A 1 141 ? -15.474 9.172 18.306 1.00 93.19 141 THR A O 1
ATOM 1084 N N . LEU A 1 142 ? -13.989 8.610 16.713 1.00 92.12 142 LEU A N 1
ATOM 1085 C CA . LEU A 1 142 ? -12.966 8.094 17.622 1.00 92.12 142 LEU A CA 1
ATOM 1086 C C . LEU A 1 142 ? -12.219 9.264 18.276 1.00 92.12 142 LEU A C 1
ATOM 1088 O O . LEU A 1 142 ? -11.309 9.832 17.683 1.00 92.12 142 LEU A O 1
ATOM 1092 N N . LYS A 1 143 ? -12.644 9.653 19.485 1.00 81.81 143 LYS A N 1
ATOM 1093 C CA . LYS A 1 143 ? -12.127 10.834 20.211 1.00 81.81 143 LYS A CA 1
ATOM 1094 C C . LYS A 1 143 ? -11.287 10.513 21.453 1.00 81.81 143 LYS A C 1
ATOM 1096 O O . LYS A 1 143 ? -10.700 11.424 22.023 1.00 81.81 143 LYS A O 1
ATOM 1101 N N . SER A 1 144 ? -11.276 9.262 21.900 1.00 79.81 144 SER A N 1
ATOM 1102 C CA . SER A 1 144 ? -10.508 8.800 23.062 1.00 79.81 144 SER A CA 1
ATOM 1103 C C . SER A 1 144 ? -9.129 8.293 22.651 1.00 79.81 144 SER A C 1
ATOM 1105 O O . SER A 1 144 ? -9.002 7.796 21.532 1.00 79.81 144 SER A O 1
ATOM 1107 N N . ASP A 1 145 ? -8.173 8.323 23.588 1.00 86.81 145 ASP A N 1
ATOM 1108 C CA . ASP A 1 145 ? -6.852 7.682 23.488 1.00 86.81 145 ASP A CA 1
ATOM 1109 C C . ASP A 1 145 ? -7.008 6.161 23.367 1.00 86.81 145 ASP A C 1
ATOM 1111 O O . ASP A 1 145 ? -6.926 5.402 24.334 1.00 86.81 145 ASP A O 1
ATOM 1115 N N . LEU A 1 146 ? -7.330 5.721 22.158 1.00 90.00 146 LEU A N 1
ATOM 1116 C CA . LEU A 1 146 ? -7.618 4.340 21.830 1.00 90.00 146 LEU A CA 1
ATOM 1117 C C . LEU A 1 146 ? -6.494 3.808 20.958 1.00 90.00 146 LEU A C 1
ATOM 1119 O O . LEU A 1 146 ? -6.139 4.399 19.942 1.00 90.00 146 LEU A O 1
ATOM 1123 N N . VAL A 1 147 ? -6.004 2.632 21.324 1.00 91.25 147 VAL A N 1
ATOM 1124 C CA . VAL A 1 147 ? -5.011 1.905 20.546 1.00 91.25 147 VAL A CA 1
ATOM 1125 C C . VAL A 1 147 ? -5.690 0.715 19.899 1.00 91.25 147 VAL A C 1
ATOM 1127 O O . VAL A 1 147 ? -6.217 -0.158 20.585 1.00 91.25 147 VAL A O 1
ATOM 1130 N N . VAL A 1 148 ? -5.653 0.669 18.574 1.00 92.19 148 VAL A N 1
ATOM 1131 C CA . VAL A 1 148 ? -6.199 -0.432 17.788 1.00 92.19 148 VAL A CA 1
ATOM 1132 C C . VAL A 1 148 ? -5.057 -1.190 17.130 1.00 92.19 148 VAL A C 1
ATOM 1134 O O . VAL A 1 148 ? -4.142 -0.593 16.563 1.00 92.19 148 VAL A O 1
ATOM 1137 N N . LEU A 1 149 ? -5.112 -2.518 17.190 1.00 92.38 149 LEU A N 1
ATOM 1138 C CA . LEU A 1 149 ? -4.116 -3.387 16.576 1.00 92.38 149 LEU A CA 1
ATOM 1139 C C . LEU A 1 149 ? -4.725 -4.126 15.387 1.00 92.38 149 LEU A C 1
ATOM 1141 O O . LEU A 1 149 ? -5.793 -4.726 15.502 1.00 92.38 149 LEU A O 1
ATOM 1145 N N . TYR A 1 150 ? -4.014 -4.141 14.265 1.00 93.62 150 TYR A N 1
ATOM 1146 C CA . TYR A 1 150 ? -4.274 -5.060 13.168 1.00 93.62 150 TYR A CA 1
ATOM 1147 C C . TYR A 1 150 ? -3.118 -6.041 13.012 1.00 93.62 150 TYR A C 1
ATOM 1149 O O . TYR A 1 150 ? -1.950 -5.676 13.147 1.00 93.62 150 TYR A O 1
ATOM 1157 N N . ARG A 1 151 ? -3.436 -7.292 12.682 1.00 91.56 151 ARG A N 1
ATOM 1158 C CA . ARG A 1 151 ? -2.463 -8.370 12.481 1.00 91.56 151 ARG A CA 1
ATOM 1159 C C . ARG A 1 151 ? -2.509 -8.870 11.051 1.00 91.56 151 ARG A C 1
ATOM 1161 O O . ARG A 1 151 ? -3.587 -9.108 10.513 1.00 91.56 151 ARG A O 1
ATOM 1168 N N . LEU A 1 152 ? -1.343 -9.072 10.449 1.00 91.00 152 LEU A N 1
ATOM 1169 C CA . LEU A 1 152 ? -1.255 -9.603 9.096 1.00 91.00 152 LEU A CA 1
ATOM 1170 C C . LEU A 1 152 ? -1.731 -11.065 9.039 1.00 91.00 152 LEU A C 1
ATOM 1172 O O . LEU A 1 152 ? -1.204 -11.929 9.740 1.00 91.00 152 LEU A O 1
ATOM 1176 N N . LYS A 1 153 ? -2.689 -11.351 8.156 1.00 89.25 153 LYS A N 1
ATOM 1177 C CA . LYS A 1 153 ? -3.026 -12.693 7.662 1.00 89.25 153 LYS A CA 1
ATOM 1178 C C . LYS A 1 153 ? -2.607 -12.796 6.194 1.00 89.25 153 LYS A C 1
ATOM 1180 O O . LYS A 1 153 ? -2.676 -11.813 5.459 1.00 89.25 153 LYS A O 1
ATOM 1185 N N . ARG A 1 154 ? -2.122 -13.972 5.782 1.00 85.06 154 ARG A N 1
ATOM 1186 C CA . ARG A 1 154 ? -1.483 -14.186 4.467 1.00 85.06 154 ARG A CA 1
ATOM 1187 C C . ARG A 1 154 ? -2.392 -14.831 3.420 1.00 85.06 154 ARG A C 1
ATOM 1189 O O . ARG A 1 154 ? -2.246 -14.511 2.246 1.00 85.06 154 ARG A O 1
ATOM 1196 N N . ASP A 1 155 ? -3.284 -15.729 3.840 1.00 75.88 155 ASP A N 1
ATOM 1197 C CA . ASP A 1 155 ? -3.998 -16.633 2.934 1.00 75.88 155 ASP A CA 1
ATOM 1198 C C . ASP A 1 155 ? -5.466 -16.209 2.728 1.00 75.88 155 ASP A C 1
ATOM 1200 O O . ASP A 1 155 ? -6.145 -15.893 3.711 1.00 75.88 155 ASP A O 1
ATOM 1204 N N . PRO A 1 156 ? -5.999 -16.255 1.489 1.00 78.44 156 PRO A N 1
ATOM 1205 C CA . PRO A 1 156 ? -5.286 -16.491 0.228 1.00 78.44 156 PRO A CA 1
ATOM 1206 C C . PRO A 1 156 ? -4.481 -15.264 -0.241 1.00 78.44 156 PRO A C 1
ATOM 1208 O O . PRO A 1 156 ? -3.361 -15.401 -0.697 1.00 78.44 156 PRO A O 1
ATOM 1211 N N . ALA A 1 157 ? -4.997 -14.046 -0.092 1.00 87.62 157 ALA A N 1
ATOM 1212 C CA . ALA A 1 157 ? -4.240 -12.816 -0.341 1.00 87.62 157 ALA A CA 1
ATOM 1213 C C . ALA A 1 157 ? -3.918 -12.138 0.996 1.00 87.62 157 ALA A C 1
ATOM 1215 O O . ALA A 1 157 ? -4.674 -12.324 1.944 1.00 87.62 157 ALA A O 1
ATOM 1216 N N . PRO A 1 158 ? -2.859 -11.320 1.102 1.00 90.81 158 PRO A N 1
ATOM 1217 C CA . PRO A 1 158 ? -2.506 -10.706 2.371 1.00 90.81 158 PRO A CA 1
ATOM 1218 C C . PRO A 1 158 ? -3.470 -9.570 2.745 1.00 90.81 158 PRO A C 1
ATOM 1220 O O . PRO A 1 158 ? -3.921 -8.790 1.894 1.00 90.81 158 PRO A O 1
ATOM 1223 N N . PHE A 1 159 ? -3.807 -9.496 4.031 1.00 94.00 159 PHE A N 1
ATOM 1224 C CA . PHE A 1 159 ? -4.619 -8.443 4.641 1.00 94.00 159 PHE A CA 1
ATOM 1225 C C . PHE A 1 159 ? -4.273 -8.287 6.125 1.00 94.00 159 PHE A C 1
ATOM 1227 O O . PHE A 1 159 ? -3.924 -9.248 6.805 1.00 94.00 159 PHE A O 1
ATOM 1234 N N . LEU A 1 160 ? -4.382 -7.070 6.642 1.00 94.06 160 LEU A N 1
ATOM 1235 C CA . LEU A 1 160 ? -4.324 -6.774 8.068 1.00 94.06 160 LEU A CA 1
ATOM 1236 C C . LEU A 1 160 ? -5.735 -6.927 8.647 1.00 94.06 160 LEU A C 1
ATOM 1238 O O . LEU A 1 160 ? -6.656 -6.251 8.197 1.00 94.06 160 LEU A O 1
ATOM 1242 N N . VAL A 1 161 ? -5.910 -7.805 9.631 1.00 94.31 161 VAL A N 1
ATOM 1243 C CA . VAL A 1 161 ? -7.184 -8.045 10.326 1.00 94.31 161 VAL A CA 1
ATOM 1244 C C . VAL A 1 161 ? -7.195 -7.318 11.648 1.00 94.31 161 VAL A C 1
ATOM 1246 O O . VAL A 1 161 ? -6.246 -7.449 12.419 1.00 94.31 161 VAL A O 1
ATOM 1249 N N . LEU A 1 162 ? -8.291 -6.630 11.939 1.00 93.94 162 LEU A N 1
ATOM 1250 C CA . LEU A 1 162 ? -8.539 -6.018 13.236 1.00 93.94 162 LEU A CA 1
ATOM 1251 C C . LEU A 1 162 ? -8.503 -7.074 14.365 1.00 93.94 162 LEU A C 1
ATOM 1253 O O . LEU A 1 162 ? -9.378 -7.942 14.430 1.00 93.94 162 LEU A O 1
ATOM 1257 N N . ASP A 1 163 ? -7.518 -6.988 15.266 1.00 90.25 163 ASP A N 1
ATOM 1258 C CA . ASP A 1 163 ? -7.243 -7.978 16.327 1.00 90.25 163 ASP A CA 1
ATOM 1259 C C . ASP A 1 163 ? -8.471 -8.220 17.203 1.00 90.25 163 ASP A C 1
ATOM 1261 O O . ASP A 1 163 ? -9.111 -7.250 17.576 1.00 90.25 163 ASP A O 1
ATOM 1265 N N . GLU A 1 164 ? -8.810 -9.481 17.506 1.00 79.19 164 GLU A N 1
ATOM 1266 C CA .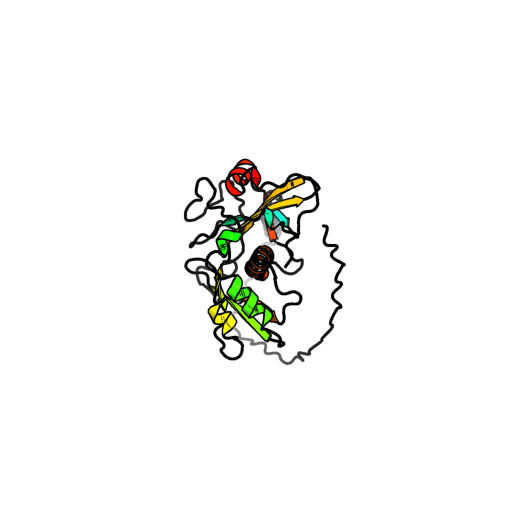 GLU A 1 164 ? -10.071 -9.999 18.074 1.00 79.19 164 GLU A CA 1
ATOM 1267 C C . GLU A 1 164 ? -10.402 -9.562 19.511 1.00 79.19 164 GLU A C 1
ATOM 1269 O O . GLU A 1 164 ? -11.541 -9.755 19.929 1.00 79.19 164 GLU A O 1
ATOM 1274 N N . ASN A 1 165 ? -9.499 -8.877 20.218 1.00 79.94 165 ASN A N 1
ATOM 1275 C CA . ASN A 1 165 ? -9.750 -8.417 21.586 1.00 79.94 165 ASN A CA 1
ATOM 1276 C C . ASN A 1 165 ? -10.955 -7.442 21.664 1.00 79.94 165 ASN A C 1
ATOM 1278 O O . ASN A 1 165 ? -10.857 -6.318 21.164 1.00 79.94 165 ASN A O 1
ATOM 1282 N N . PRO A 1 166 ? -12.086 -7.834 22.284 1.00 63.25 166 PRO A N 1
ATOM 1283 C CA . PRO A 1 166 ? -13.314 -7.039 22.293 1.00 63.25 166 PRO A CA 1
ATOM 1284 C C . PRO A 1 166 ? -13.195 -5.727 23.078 1.00 63.25 166 PRO A C 1
ATOM 1286 O O . PRO A 1 166 ? -13.911 -4.782 22.762 1.00 63.25 166 PRO A O 1
ATOM 1289 N N . GLU A 1 167 ? -12.278 -5.626 24.044 1.00 69.31 167 GLU A N 1
ATOM 1290 C CA . GLU A 1 167 ? -12.114 -4.425 24.880 1.00 69.31 167 GLU A CA 1
ATOM 1291 C C . GLU A 1 167 ? -11.454 -3.252 24.134 1.00 69.31 167 GLU A C 1
ATOM 1293 O O . GLU A 1 167 ? -11.552 -2.108 24.566 1.00 69.31 167 GLU A O 1
ATOM 1298 N N . MET A 1 168 ? -10.815 -3.514 22.987 1.00 72.06 168 MET A N 1
ATOM 1299 C CA . MET A 1 168 ? -10.079 -2.512 22.199 1.00 72.06 168 MET A CA 1
ATOM 1300 C C . MET A 1 168 ? -10.710 -2.237 20.821 1.00 72.06 168 MET A C 1
ATOM 1302 O O . MET A 1 168 ? -10.070 -1.647 19.949 1.00 72.06 168 MET A O 1
ATOM 1306 N N . LYS A 1 169 ? -11.960 -2.670 20.588 1.00 80.75 169 LYS A N 1
ATOM 1307 C CA . LYS A 1 169 ? -12.631 -2.584 19.278 1.00 80.75 169 LYS A CA 1
ATOM 1308 C C . LYS A 1 169 ? -13.880 -1.699 19.296 1.00 80.75 169 LYS A C 1
ATOM 1310 O O . LYS A 1 169 ? -14.948 -2.158 19.694 1.00 80.75 169 LYS A O 1
ATOM 1315 N N . PRO A 1 170 ? -13.817 -0.493 18.723 1.00 89.31 170 PRO A N 1
ATOM 1316 C CA . PRO A 1 170 ? -15.013 0.263 18.380 1.00 89.31 170 PRO A CA 1
ATOM 1317 C C . PRO A 1 170 ? -15.860 -0.474 17.339 1.00 89.31 170 PRO A C 1
ATOM 1319 O O . PRO A 1 170 ? -15.356 -0.909 16.300 1.00 89.31 170 PRO A O 1
ATOM 1322 N N . ASP A 1 171 ? -17.169 -0.541 17.567 1.00 91.88 171 ASP A N 1
ATOM 1323 C CA . ASP A 1 171 ? -18.132 -1.189 16.664 1.00 91.88 171 ASP A CA 1
ATOM 1324 C C . ASP A 1 171 ? -18.111 -0.613 15.253 1.00 91.88 171 ASP A C 1
ATOM 1326 O O . ASP A 1 171 ? -18.230 -1.345 14.264 1.00 91.88 171 ASP A O 1
ATOM 1330 N N . CYS A 1 172 ? -17.886 0.697 15.151 1.00 94.38 172 CYS A N 1
ATOM 1331 C CA . CYS A 1 172 ? -17.799 1.352 13.860 1.00 94.38 172 CYS A CA 1
ATOM 1332 C C . CYS A 1 172 ? -16.604 0.842 13.042 1.00 94.38 172 CYS A C 1
ATOM 1334 O O . CYS A 1 172 ? -16.758 0.644 11.841 1.00 94.38 172 CYS A O 1
ATOM 1336 N N . LEU A 1 173 ? -15.451 0.547 13.667 1.00 94.12 173 LEU A N 1
ATOM 1337 C CA . LEU A 1 173 ? -14.279 0.011 12.961 1.00 94.12 173 LEU A CA 1
ATOM 1338 C C . LEU A 1 173 ? -14.502 -1.436 12.532 1.00 94.12 173 LEU A C 1
ATOM 1340 O O . LEU A 1 173 ? -14.111 -1.803 11.430 1.00 94.12 173 LEU A O 1
ATOM 1344 N N . ARG A 1 174 ? -15.187 -2.243 13.352 1.00 92.81 174 ARG A N 1
ATOM 1345 C CA . ARG A 1 174 ? -15.551 -3.621 12.975 1.00 92.81 174 ARG A CA 1
ATOM 1346 C C . ARG A 1 174 ? -16.387 -3.662 11.698 1.00 92.81 174 ARG A C 1
ATOM 1348 O O . ARG A 1 174 ? -16.240 -4.581 10.905 1.00 92.81 174 ARG A O 1
ATOM 1355 N N . THR A 1 175 ? -17.247 -2.666 11.514 1.00 94.12 175 THR A N 1
ATOM 1356 C CA . THR A 1 175 ? -18.140 -2.583 10.356 1.00 94.12 175 THR A CA 1
ATOM 1357 C C . THR A 1 175 ? -17.458 -1.915 9.163 1.00 94.12 175 THR A C 1
ATOM 1359 O O . THR A 1 175 ? -17.547 -2.412 8.047 1.00 94.12 175 THR A O 1
ATOM 1362 N N . ALA A 1 176 ? -16.763 -0.798 9.391 1.00 96.38 176 ALA A N 1
ATOM 1363 C CA . ALA A 1 176 ? -16.209 0.024 8.320 1.00 96.38 176 ALA A CA 1
ATOM 1364 C C . ALA A 1 176 ? -14.817 -0.421 7.843 1.00 96.38 176 ALA A C 1
ATOM 1366 O O . ALA A 1 176 ? -14.446 -0.121 6.712 1.00 96.38 176 ALA A O 1
ATOM 1367 N N . LEU A 1 177 ? -14.030 -1.097 8.689 1.00 96.56 177 LEU A N 1
ATOM 1368 C CA . LEU A 1 177 ? -12.644 -1.469 8.393 1.00 96.56 177 LEU A CA 1
ATOM 1369 C C . LEU A 1 177 ? -12.200 -2.731 9.144 1.00 96.56 177 LEU A C 1
ATOM 1371 O O . LEU A 1 177 ? -11.206 -2.737 9.863 1.00 96.56 177 LEU A O 1
ATOM 1375 N N . ALA A 1 178 ? -12.927 -3.836 8.977 1.00 95.50 178 ALA A N 1
ATOM 1376 C CA . ALA A 1 178 ? -12.521 -5.112 9.574 1.00 95.50 178 ALA A CA 1
ATOM 1377 C C . ALA A 1 178 ? -11.155 -5.598 9.053 1.00 95.50 178 ALA A C 1
ATOM 1379 O O . ALA A 1 178 ? -10.363 -6.175 9.802 1.00 95.50 178 ALA A O 1
ATOM 1380 N N . ASN A 1 179 ? -10.902 -5.369 7.761 1.00 96.00 179 ASN A N 1
ATOM 1381 C CA . ASN A 1 179 ? -9.728 -5.847 7.046 1.00 96.00 179 ASN A CA 1
ATOM 1382 C C . ASN A 1 179 ? -9.137 -4.720 6.194 1.00 96.00 179 ASN A C 1
ATOM 1384 O O . ASN A 1 179 ? -9.871 -4.042 5.477 1.00 96.00 179 ASN A O 1
ATOM 1388 N N . ILE A 1 180 ? -7.813 -4.571 6.216 1.00 96.75 180 ILE A N 1
ATOM 1389 C CA . ILE A 1 180 ? -7.076 -3.680 5.314 1.00 96.75 180 ILE A CA 1
ATOM 1390 C C . ILE A 1 180 ? -6.307 -4.563 4.326 1.00 96.75 180 ILE A C 1
ATOM 1392 O O . ILE A 1 180 ? -5.409 -5.299 4.744 1.00 96.75 180 ILE A O 1
ATOM 1396 N N . PRO A 1 181 ? -6.641 -4.553 3.028 1.00 96.25 181 PRO A N 1
ATOM 1397 C CA . PRO A 1 181 ? -5.907 -5.329 2.041 1.00 96.25 181 PRO A CA 1
ATOM 1398 C C . PRO A 1 181 ? -4.469 -4.811 1.917 1.00 96.25 181 PRO A C 1
ATOM 1400 O O . PRO A 1 181 ? -4.225 -3.608 1.896 1.00 96.25 181 PRO A O 1
ATOM 1403 N N . VAL A 1 182 ? -3.511 -5.736 1.837 1.00 94.50 182 VAL A N 1
ATOM 1404 C CA . VAL A 1 182 ? -2.078 -5.428 1.733 1.00 94.50 182 VAL A CA 1
ATOM 1405 C C . VAL A 1 182 ? -1.584 -5.865 0.353 1.00 94.50 182 VAL A C 1
ATOM 1407 O O . VAL A 1 182 ? -1.933 -6.965 -0.090 1.00 94.50 182 VAL A O 1
ATOM 1410 N N . PRO A 1 183 ? -0.802 -5.042 -0.365 1.00 93.56 183 PRO A N 1
ATOM 1411 C CA . PRO A 1 183 ? -0.178 -5.465 -1.611 1.00 93.56 183 PRO A CA 1
ATOM 1412 C C . PRO A 1 183 ? 1.047 -6.342 -1.329 1.00 93.56 183 PRO A C 1
ATOM 1414 O O . PRO A 1 183 ? 1.673 -6.236 -0.282 1.00 93.56 183 PRO A O 1
ATOM 1417 N N . ARG A 1 184 ? 1.428 -7.211 -2.267 1.00 90.38 184 ARG A N 1
ATOM 1418 C CA . ARG A 1 184 ? 2.692 -7.964 -2.143 1.00 90.38 184 ARG A CA 1
ATOM 1419 C C . ARG A 1 184 ? 3.853 -7.206 -2.749 1.00 90.38 184 ARG A C 1
ATOM 1421 O O . ARG A 1 184 ? 4.964 -7.241 -2.233 1.00 90.38 184 ARG A O 1
ATOM 1428 N N . GLU A 1 185 ? 3.576 -6.522 -3.845 1.00 90.75 185 GLU A N 1
ATOM 1429 C CA . GLU A 1 185 ? 4.544 -5.725 -4.572 1.00 90.75 185 GLU A CA 1
ATOM 1430 C C . GLU A 1 185 ? 3.902 -4.387 -4.918 1.00 90.75 185 GLU A C 1
ATOM 1432 O O . GLU A 1 185 ? 2.700 -4.308 -5.190 1.00 90.75 185 GLU A O 1
ATOM 1437 N N . ILE A 1 186 ? 4.708 -3.338 -4.894 1.00 92.69 186 ILE A N 1
ATOM 1438 C CA . ILE A 1 186 ? 4.323 -1.997 -5.318 1.00 92.69 186 ILE A CA 1
ATOM 1439 C C . ILE A 1 186 ? 5.254 -1.541 -6.429 1.00 92.69 186 ILE A C 1
ATOM 1441 O O . ILE A 1 186 ? 6.437 -1.878 -6.430 1.00 92.69 186 ILE A O 1
ATOM 1445 N N . PHE A 1 187 ? 4.715 -0.747 -7.341 1.00 92.69 187 PHE A N 1
ATOM 1446 C CA . PHE A 1 187 ? 5.413 -0.125 -8.455 1.00 92.69 187 PHE A CA 1
ATOM 1447 C C . PHE A 1 187 ? 5.176 1.369 -8.359 1.00 92.69 187 PHE A C 1
ATOM 1449 O O . PHE A 1 187 ? 4.045 1.797 -8.155 1.00 92.69 187 PHE A O 1
ATOM 1456 N N . PHE A 1 188 ? 6.225 2.165 -8.466 1.00 91.75 188 PHE A N 1
ATOM 1457 C CA . PHE A 1 188 ? 6.122 3.609 -8.314 1.00 91.75 188 PHE A CA 1
ATOM 1458 C C . PHE A 1 188 ? 7.278 4.290 -9.030 1.00 91.75 188 PHE A C 1
ATOM 1460 O O . PHE A 1 188 ? 8.260 3.654 -9.414 1.00 91.75 188 PHE A O 1
ATOM 1467 N N . GLN A 1 189 ? 7.175 5.602 -9.188 1.00 88.81 189 GLN A N 1
ATOM 1468 C CA . GLN A 1 189 ? 8.304 6.419 -9.615 1.00 88.81 189 GLN A CA 1
ATOM 1469 C C . GLN A 1 189 ? 8.889 7.164 -8.418 1.00 88.81 189 GLN A C 1
ATOM 1471 O O . GLN A 1 189 ? 8.144 7.573 -7.529 1.00 88.81 189 GLN A O 1
ATOM 1476 N N . SER A 1 190 ? 10.208 7.348 -8.408 1.00 86.00 190 SER A N 1
ATOM 1477 C CA . SER A 1 190 ? 10.921 8.224 -7.468 1.00 86.00 190 SER A CA 1
ATOM 1478 C C . SER A 1 190 ? 11.910 9.100 -8.234 1.00 86.00 190 SER A C 1
ATOM 1480 O O . SER A 1 190 ? 12.460 8.668 -9.250 1.00 86.00 190 SER A O 1
ATOM 1482 N N . ASN A 1 191 ? 12.126 10.323 -7.744 1.00 80.94 191 ASN A N 1
ATOM 1483 C CA . ASN A 1 191 ? 13.170 11.217 -8.234 1.00 80.94 191 ASN A CA 1
ATOM 1484 C C . ASN A 1 191 ? 14.453 10.960 -7.437 1.00 80.94 191 ASN A C 1
ATOM 1486 O O . ASN A 1 191 ? 14.721 11.639 -6.444 1.00 80.94 191 ASN A O 1
ATOM 1490 N N . GLU A 1 192 ? 15.216 9.952 -7.848 1.00 73.94 192 GLU A N 1
ATOM 1491 C CA . GLU A 1 192 ? 16.547 9.714 -7.298 1.00 73.94 192 GLU A CA 1
ATOM 1492 C C . GLU A 1 192 ? 17.562 10.465 -8.166 1.00 73.94 192 GLU A C 1
ATOM 1494 O O . GLU A 1 192 ? 17.564 10.340 -9.389 1.00 73.94 192 GLU A O 1
ATOM 1499 N N . GLU A 1 193 ? 18.410 11.279 -7.535 1.00 73.38 193 GLU A N 1
ATOM 1500 C CA . GLU A 1 193 ? 19.519 11.983 -8.205 1.00 73.38 193 GLU A CA 1
ATOM 1501 C C . GLU A 1 193 ? 19.098 12.912 -9.371 1.00 73.38 193 GLU A C 1
ATOM 1503 O O . GLU A 1 193 ? 19.897 13.222 -10.251 1.00 73.38 193 GLU A O 1
ATOM 1508 N N . GLY A 1 194 ? 17.856 13.412 -9.372 1.00 74.56 194 GLY A N 1
ATOM 1509 C CA . GLY A 1 194 ? 17.353 14.342 -10.392 1.00 74.56 194 GLY A CA 1
ATOM 1510 C C . GLY A 1 194 ? 16.702 13.667 -11.603 1.00 74.56 194 GLY A C 1
ATOM 1511 O O . GLY A 1 194 ? 16.286 14.368 -12.527 1.00 74.56 194 GLY A O 1
ATOM 1512 N N . VAL A 1 195 ? 16.589 12.334 -11.605 1.00 80.88 195 VAL A N 1
ATOM 1513 C CA . VAL A 1 195 ? 15.966 11.564 -12.685 1.00 80.88 195 VAL A CA 1
ATOM 1514 C C . VAL A 1 195 ? 14.777 10.773 -12.148 1.00 80.88 195 VAL A C 1
ATOM 1516 O O . VAL A 1 195 ? 14.915 9.931 -11.260 1.00 80.88 195 VAL A O 1
ATOM 1519 N N . MET A 1 196 ? 13.596 10.997 -12.731 1.00 84.88 196 MET A N 1
ATOM 1520 C CA . MET A 1 196 ? 12.427 10.162 -12.463 1.00 84.88 196 MET A CA 1
ATOM 1521 C C . MET A 1 196 ? 12.646 8.752 -13.008 1.00 84.88 196 MET A C 1
ATOM 1523 O O . MET A 1 196 ? 12.638 8.533 -14.217 1.00 84.88 196 MET A O 1
ATOM 1527 N N . SER A 1 197 ? 12.809 7.793 -12.099 1.00 88.50 197 SER A N 1
ATOM 1528 C CA . SER A 1 197 ? 13.011 6.380 -12.420 1.00 88.50 197 SER A CA 1
ATOM 1529 C C . SER A 1 197 ? 11.908 5.526 -11.812 1.00 88.50 197 SER A C 1
ATOM 1531 O O . SER A 1 197 ? 11.326 5.875 -10.781 1.00 88.50 197 SER A O 1
ATOM 1533 N N . CYS A 1 198 ? 11.606 4.403 -12.461 1.00 89.88 198 CYS A N 1
ATOM 1534 C CA . CYS A 1 198 ? 10.610 3.462 -11.972 1.00 89.88 198 CYS A CA 1
ATOM 1535 C C . CYS A 1 198 ? 11.242 2.417 -11.067 1.00 89.88 198 CYS A C 1
ATOM 1537 O O . CYS A 1 198 ? 12.269 1.821 -11.394 1.00 89.88 198 CYS A O 1
ATOM 1539 N N . TYR A 1 199 ? 10.573 2.153 -9.957 1.00 91.81 199 TYR A N 1
ATOM 1540 C CA . TYR A 1 199 ? 11.003 1.200 -8.959 1.00 91.81 199 TYR A CA 1
ATOM 1541 C C . TYR A 1 199 ? 9.882 0.232 -8.624 1.00 91.81 199 TYR A C 1
ATOM 1543 O O . TYR A 1 199 ? 8.697 0.558 -8.709 1.00 91.81 199 TYR A O 1
ATOM 1551 N N . SER A 1 200 ? 10.278 -0.957 -8.195 1.00 92.06 200 SER A N 1
ATOM 1552 C CA . SER A 1 200 ? 9.388 -1.915 -7.560 1.00 92.06 200 SER A CA 1
ATOM 1553 C C . SER A 1 200 ? 9.918 -2.278 -6.188 1.00 92.06 200 SER A C 1
ATOM 1555 O O . SER A 1 200 ? 11.109 -2.569 -6.054 1.00 92.06 200 SER A O 1
ATOM 1557 N N . SER A 1 201 ? 9.044 -2.346 -5.195 1.00 90.56 201 SER A N 1
ATOM 1558 C CA . SER A 1 201 ? 9.389 -2.882 -3.882 1.00 90.56 201 SER A CA 1
ATOM 1559 C C . SER A 1 201 ? 8.486 -4.062 -3.557 1.00 90.56 201 SER A C 1
ATOM 1561 O O . SER A 1 201 ? 7.266 -3.974 -3.705 1.00 90.56 201 SER A O 1
ATOM 1563 N N . ARG A 1 202 ? 9.085 -5.171 -3.117 1.00 87.94 202 ARG A N 1
ATOM 1564 C CA . ARG A 1 202 ? 8.345 -6.289 -2.533 1.00 87.94 202 ARG A CA 1
ATOM 1565 C C . ARG A 1 202 ? 8.196 -6.042 -1.039 1.00 87.94 202 ARG A C 1
ATOM 1567 O O . ARG A 1 202 ? 9.190 -5.840 -0.344 1.00 87.94 202 ARG A O 1
ATOM 1574 N N . LEU A 1 203 ? 6.962 -6.113 -0.551 1.00 87.44 203 LEU A N 1
ATOM 1575 C CA . LEU A 1 203 ? 6.692 -6.130 0.879 1.00 87.44 203 LEU A CA 1
ATOM 1576 C C . LEU A 1 203 ? 7.067 -7.513 1.410 1.00 87.44 203 LEU A C 1
ATOM 1578 O O . LEU A 1 203 ? 6.616 -8.538 0.894 1.00 87.44 203 LEU A O 1
ATOM 1582 N N . ASP A 1 204 ? 7.936 -7.534 2.413 1.00 80.44 204 ASP A N 1
ATOM 1583 C CA . ASP A 1 204 ? 8.571 -8.743 2.940 1.00 80.44 204 ASP A CA 1
ATOM 1584 C C . ASP A 1 204 ? 7.615 -9.522 3.864 1.00 80.44 204 ASP A C 1
ATOM 1586 O O . ASP A 1 204 ? 7.825 -9.664 5.066 1.00 80.44 204 ASP A O 1
ATOM 1590 N N . ILE A 1 205 ? 6.488 -9.962 3.301 1.00 84.38 205 ILE A N 1
ATOM 1591 C CA . ILE A 1 205 ? 5.384 -10.636 4.001 1.00 84.38 205 ILE A CA 1
ATOM 1592 C C . ILE A 1 205 ? 5.805 -12.023 4.501 1.00 84.38 205 ILE A C 1
ATOM 1594 O O . ILE A 1 205 ? 5.313 -12.487 5.536 1.00 84.38 205 ILE A O 1
ATOM 1598 N N . GLU A 1 206 ? 6.710 -12.677 3.774 1.00 78.06 206 GLU A N 1
ATOM 1599 C CA . GLU A 1 206 ? 7.216 -14.026 4.035 1.00 78.06 206 GLU A CA 1
ATOM 1600 C C . GLU A 1 206 ? 8.552 -14.062 4.788 1.00 78.06 206 GLU A C 1
ATOM 1602 O O . GLU A 1 206 ? 9.058 -15.156 5.023 1.00 78.06 206 GLU A O 1
ATOM 1607 N N . ALA A 1 207 ? 9.112 -12.920 5.208 1.00 71.44 207 ALA A N 1
ATOM 1608 C CA . ALA A 1 207 ? 10.422 -12.843 5.875 1.00 71.44 207 ALA A CA 1
ATOM 1609 C C . ALA A 1 207 ? 10.594 -13.841 7.036 1.00 71.44 207 ALA A C 1
ATOM 1611 O O . ALA A 1 207 ? 11.689 -14.334 7.303 1.00 71.44 207 ALA A O 1
ATOM 1612 N N . ASP A 1 208 ? 9.493 -14.122 7.737 1.00 65.38 208 ASP A N 1
ATOM 1613 C CA . ASP A 1 208 ? 9.454 -14.965 8.930 1.00 65.38 208 ASP A CA 1
ATOM 1614 C C . ASP A 1 208 ? 9.228 -16.466 8.638 1.00 65.38 208 ASP A C 1
ATOM 1616 O O . ASP A 1 208 ? 9.122 -17.265 9.571 1.00 65.38 208 ASP A O 1
ATOM 1620 N N . GLU A 1 209 ? 9.135 -16.890 7.371 1.00 64.38 209 GLU A N 1
ATOM 1621 C CA . GLU A 1 209 ? 9.036 -18.312 7.007 1.00 64.38 209 GLU A CA 1
ATOM 1622 C C . GLU A 1 209 ? 10.416 -18.988 7.064 1.00 64.38 209 GLU A C 1
ATOM 1624 O O . GLU A 1 209 ? 11.166 -19.022 6.091 1.00 64.38 209 GLU A O 1
ATOM 1629 N N . LEU A 1 210 ? 10.768 -19.554 8.223 1.00 56.91 210 LEU A N 1
ATOM 1630 C CA . LEU A 1 210 ? 11.947 -20.414 8.363 1.00 56.91 210 LEU A CA 1
ATOM 1631 C C . LEU A 1 210 ? 11.603 -21.868 7.995 1.00 56.91 210 LEU A C 1
ATOM 1633 O O . LEU A 1 210 ? 10.737 -22.480 8.616 1.00 56.91 210 LEU A O 1
ATOM 1637 N N . PHE A 1 211 ? 12.344 -22.454 7.048 1.00 55.59 211 PHE A N 1
ATOM 1638 C CA . PHE A 1 211 ? 12.318 -23.895 6.736 1.00 55.59 211 PHE A CA 1
ATOM 1639 C C . PHE A 1 211 ? 10.916 -24.486 6.494 1.00 55.59 211 PHE A C 1
ATOM 1641 O O . PHE A 1 211 ? 10.592 -25.535 7.045 1.00 55.59 211 PHE A O 1
ATOM 1648 N N . TRP A 1 212 ? 10.078 -23.832 5.679 1.00 55.94 212 TRP A N 1
ATOM 1649 C CA . TRP A 1 212 ? 8.714 -24.291 5.332 1.00 55.94 212 TRP A CA 1
ATOM 1650 C C . TRP A 1 212 ? 7.737 -24.399 6.515 1.00 55.94 212 TRP A C 1
ATOM 1652 O O . TRP A 1 212 ? 6.561 -24.710 6.328 1.00 55.94 212 TRP A O 1
ATOM 1662 N N . VAL A 1 213 ? 8.192 -24.105 7.734 1.00 55.84 213 VAL A N 1
ATOM 1663 C CA . VAL A 1 213 ? 7.355 -23.998 8.918 1.00 55.84 213 VAL A CA 1
ATOM 1664 C C . VAL A 1 213 ? 6.972 -22.531 9.045 1.00 55.84 213 VAL A C 1
ATOM 1666 O O . VAL A 1 213 ? 7.828 -21.659 9.196 1.00 55.84 213 VAL A O 1
ATOM 1669 N N . LYS A 1 214 ? 5.666 -22.245 9.001 1.00 54.69 214 LYS A N 1
ATOM 1670 C CA . LYS A 1 214 ? 5.112 -20.934 9.362 1.00 54.69 214 LYS A CA 1
ATOM 1671 C C . LYS A 1 214 ? 5.349 -20.722 10.860 1.00 54.69 214 LYS A C 1
ATOM 1673 O O . LYS A 1 214 ? 4.443 -20.930 11.659 1.00 54.69 214 LYS A O 1
ATOM 1678 N N . VAL A 1 215 ? 6.577 -20.395 11.268 1.00 50.31 215 VAL A N 1
ATOM 1679 C CA . VAL A 1 215 ? 6.874 -20.081 12.666 1.00 50.31 215 VAL A CA 1
ATOM 1680 C C . VAL A 1 215 ? 6.096 -18.805 12.982 1.00 50.31 215 VAL A C 1
ATOM 1682 O O . VAL A 1 215 ? 6.347 -17.778 12.350 1.00 50.31 215 VAL A O 1
ATOM 1685 N N . PRO A 1 216 ? 5.138 -18.832 13.924 1.00 41.69 216 PRO A N 1
ATOM 1686 C CA . PRO A 1 216 ? 4.338 -17.666 14.252 1.00 41.69 216 PRO A CA 1
ATOM 1687 C C . PRO A 1 216 ? 5.185 -16.709 15.093 1.00 41.69 216 PRO A C 1
ATOM 1689 O O . PRO A 1 216 ? 4.985 -16.555 16.294 1.00 41.69 216 PRO A O 1
ATOM 1692 N N . LYS A 1 217 ? 6.171 -16.047 14.484 1.00 47.44 217 LYS A N 1
ATOM 1693 C CA . LYS A 1 217 ? 6.716 -14.825 15.065 1.00 47.44 217 LYS A CA 1
ATOM 1694 C C . LYS A 1 217 ? 5.759 -13.704 14.694 1.00 47.44 217 LYS A C 1
ATOM 1696 O O . LYS A 1 217 ? 5.774 -13.165 13.600 1.00 47.44 217 LYS A O 1
ATOM 1701 N N . ALA A 1 218 ? 4.874 -13.412 15.634 1.00 50.97 218 ALA A N 1
ATOM 1702 C CA . ALA A 1 218 ? 3.848 -12.383 15.580 1.00 50.97 218 ALA A CA 1
ATOM 1703 C C . ALA A 1 218 ? 4.408 -10.947 15.453 1.00 50.97 218 ALA A C 1
ATOM 1705 O O . ALA A 1 218 ? 4.260 -10.165 16.387 1.00 50.97 218 ALA A O 1
ATOM 1706 N N . LYS A 1 219 ? 5.066 -10.575 14.347 1.00 58.31 219 LYS A N 1
ATOM 1707 C CA . LYS A 1 219 ? 5.746 -9.267 14.263 1.00 58.31 219 LYS A CA 1
ATOM 1708 C C . LYS A 1 219 ? 5.145 -8.266 13.289 1.00 58.31 219 LYS A C 1
ATOM 1710 O O . LYS A 1 219 ? 5.221 -7.075 13.571 1.00 58.31 219 LYS A O 1
ATOM 1715 N N . THR A 1 220 ? 4.505 -8.698 12.205 1.00 80.69 220 THR A N 1
ATOM 1716 C CA . THR A 1 220 ? 3.883 -7.741 11.282 1.00 80.69 220 THR A CA 1
ATOM 1717 C C . THR A 1 220 ? 2.493 -7.357 11.777 1.00 80.69 220 THR A C 1
ATOM 1719 O O . THR A 1 220 ? 1.481 -7.982 11.447 1.00 80.69 220 THR A O 1
ATOM 1722 N N . ALA A 1 221 ? 2.465 -6.335 12.625 1.00 88.81 221 ALA A N 1
ATOM 1723 C CA . ALA A 1 221 ? 1.251 -5.729 13.133 1.00 88.81 221 ALA A CA 1
ATOM 1724 C C . ALA A 1 221 ? 1.252 -4.230 12.839 1.00 88.81 221 ALA A C 1
ATOM 1726 O O . ALA A 1 221 ? 2.295 -3.579 12.842 1.00 88.81 221 ALA A O 1
ATOM 1727 N N . LEU A 1 222 ? 0.063 -3.695 12.599 1.00 91.62 222 LEU A N 1
ATOM 1728 C CA . LEU A 1 222 ? -0.178 -2.268 12.485 1.00 91.62 222 LEU A CA 1
ATOM 1729 C C . LEU A 1 222 ? -0.843 -1.809 13.778 1.00 91.62 222 LEU A C 1
ATOM 1731 O O . LEU A 1 222 ? -1.952 -2.240 14.092 1.00 91.62 222 LEU A O 1
ATOM 1735 N N . ARG A 1 223 ? -0.166 -0.935 14.516 1.00 92.06 223 ARG A N 1
ATOM 1736 C CA . ARG A 1 223 ? -0.740 -0.239 15.664 1.00 92.06 223 ARG A CA 1
ATOM 1737 C C . ARG A 1 223 ? -1.222 1.132 15.204 1.00 92.06 223 ARG A C 1
ATOM 1739 O O . ARG A 1 223 ? -0.439 1.886 14.636 1.00 92.06 223 ARG A O 1
ATOM 1746 N N . LEU A 1 224 ? -2.492 1.429 15.447 1.00 92.25 224 LEU A N 1
ATOM 1747 C CA . LEU A 1 224 ? -3.103 2.724 15.178 1.00 92.25 224 LEU A CA 1
ATOM 1748 C C . LEU A 1 224 ? -3.508 3.360 16.498 1.00 92.25 224 LEU A C 1
ATOM 1750 O O . LEU A 1 224 ? -4.286 2.776 17.252 1.00 92.25 224 LEU A O 1
ATOM 1754 N N . ASP A 1 225 ? -2.989 4.551 16.755 1.00 91.94 225 ASP A N 1
ATOM 1755 C CA . ASP A 1 225 ? -3.376 5.358 17.902 1.00 91.94 225 ASP A CA 1
ATOM 1756 C C . ASP A 1 225 ? -4.422 6.398 17.450 1.00 91.94 225 ASP A C 1
ATOM 1758 O O . ASP A 1 225 ? -4.294 7.022 16.391 1.00 91.94 225 ASP A O 1
ATOM 1762 N N . PHE A 1 226 ? -5.485 6.549 18.238 1.00 91.69 226 PHE A N 1
ATOM 1763 C CA . PHE A 1 226 ? -6.583 7.489 18.024 1.00 91.69 226 PHE A CA 1
ATOM 1764 C C . PHE A 1 226 ? -6.663 8.501 19.175 1.00 91.69 226 PHE A C 1
ATOM 1766 O O . PHE A 1 226 ? -6.264 8.152 20.283 1.00 91.69 226 PHE A O 1
ATOM 1773 N N . PRO A 1 227 ? -7.209 9.712 18.946 1.00 91.94 227 PRO A N 1
ATOM 1774 C CA . PRO A 1 227 ? -7.718 10.223 17.669 1.00 91.94 227 PRO A CA 1
ATOM 1775 C C . PRO A 1 227 ? -6.608 10.424 16.629 1.00 91.94 227 PRO A C 1
ATOM 1777 O O . PRO A 1 227 ? -5.453 10.671 16.966 1.00 91.94 227 PRO A O 1
ATOM 1780 N N . LEU A 1 228 ? -6.962 10.344 15.342 1.00 90.50 228 LEU A N 1
ATOM 1781 C CA . LEU A 1 228 ? -6.021 10.717 14.285 1.00 90.50 228 LEU A CA 1
ATOM 1782 C C . LEU A 1 228 ? -5.724 12.215 14.384 1.00 90.50 228 LEU A C 1
ATOM 1784 O O . LEU A 1 228 ? -6.646 13.017 14.527 1.00 90.50 228 LEU A O 1
ATOM 1788 N N . ALA A 1 229 ? -4.455 12.597 14.230 1.00 88.25 229 ALA A N 1
ATOM 1789 C CA . ALA A 1 229 ? -4.050 14.005 14.237 1.00 88.25 229 ALA A CA 1
ATOM 1790 C C . ALA A 1 229 ? -4.767 14.833 13.153 1.00 88.25 229 ALA A C 1
ATOM 1792 O O . ALA A 1 229 ? -5.026 16.021 13.329 1.00 88.25 229 ALA A O 1
ATOM 1793 N N . SER A 1 230 ? -5.088 14.213 12.016 1.00 87.88 230 SER A N 1
ATOM 1794 C CA . SER A 1 230 ? -5.871 14.819 10.938 1.00 87.88 230 SER A CA 1
ATOM 1795 C C . SER A 1 230 ? -6.719 13.740 10.260 1.00 87.88 230 SER A C 1
ATOM 1797 O O . SER A 1 230 ? -6.202 12.994 9.426 1.00 87.88 230 SER A O 1
ATOM 1799 N N . PRO A 1 231 ? -8.001 13.594 10.644 1.00 90.06 231 PRO A N 1
ATOM 1800 C CA . PRO A 1 231 ? -8.916 12.675 9.978 1.00 90.06 231 PRO A CA 1
ATOM 1801 C C . PRO A 1 231 ? -9.077 13.035 8.491 1.00 90.06 231 PRO A C 1
ATOM 1803 O O . PRO A 1 231 ? -9.109 14.220 8.160 1.00 90.06 231 PRO A O 1
ATOM 1806 N N . PRO A 1 232 ? -9.191 12.048 7.586 1.00 94.19 232 PRO A N 1
ATOM 1807 C CA . PRO A 1 232 ? -9.346 12.323 6.163 1.00 94.19 232 PRO A CA 1
ATOM 1808 C C . PRO A 1 232 ? -10.743 12.879 5.855 1.00 94.19 232 PRO A C 1
ATOM 1810 O O . PRO A 1 232 ? -11.754 12.337 6.303 1.00 94.19 232 PRO A O 1
ATOM 1813 N N . GLU A 1 233 ? -10.800 13.925 5.035 1.00 94.12 233 GLU A N 1
ATOM 1814 C CA . GLU A 1 233 ? -12.037 14.597 4.619 1.00 94.12 233 GLU A CA 1
ATOM 1815 C C . GLU A 1 233 ? -12.515 14.125 3.238 1.00 94.12 233 GLU A C 1
ATOM 1817 O O . GLU A 1 233 ? -13.718 14.075 2.977 1.00 94.12 233 GLU A O 1
ATOM 1822 N N . THR A 1 234 ? -11.587 13.730 2.360 1.00 94.75 234 THR A N 1
ATOM 1823 C CA . THR A 1 234 ? -11.881 13.326 0.975 1.00 94.75 234 THR A CA 1
ATOM 1824 C C . THR A 1 234 ? -11.593 11.849 0.712 1.00 94.75 234 THR A C 1
ATOM 1826 O O . THR A 1 234 ? -10.874 11.186 1.469 1.00 94.75 234 THR A O 1
ATOM 1829 N N . ASP A 1 235 ? -12.127 11.317 -0.391 1.00 94.69 235 ASP A N 1
ATOM 1830 C CA . ASP A 1 235 ? -11.818 9.960 -0.856 1.00 94.69 235 ASP A CA 1
ATOM 1831 C C . ASP A 1 235 ? -10.326 9.807 -1.156 1.00 94.69 235 ASP A C 1
ATOM 1833 O O . ASP A 1 235 ? -9.725 8.799 -0.794 1.00 94.69 235 ASP A O 1
ATOM 1837 N N . GLU A 1 236 ? -9.697 10.810 -1.766 1.00 90.69 236 GLU A N 1
ATOM 1838 C CA . GLU A 1 236 ? -8.260 10.816 -2.042 1.00 90.69 236 GLU A CA 1
ATOM 1839 C C . GLU A 1 236 ? -7.449 10.695 -0.753 1.00 90.69 236 GLU A C 1
ATOM 1841 O O . GLU A 1 236 ? -6.603 9.811 -0.649 1.00 90.69 236 GLU A O 1
ATOM 1846 N N . GLN A 1 237 ? -7.736 11.530 0.249 1.00 91.75 237 GLN A N 1
ATOM 1847 C CA . GLN A 1 237 ? -7.049 11.474 1.542 1.00 91.75 237 GLN A CA 1
ATOM 1848 C C . GLN A 1 237 ? -7.280 10.132 2.246 1.00 91.75 23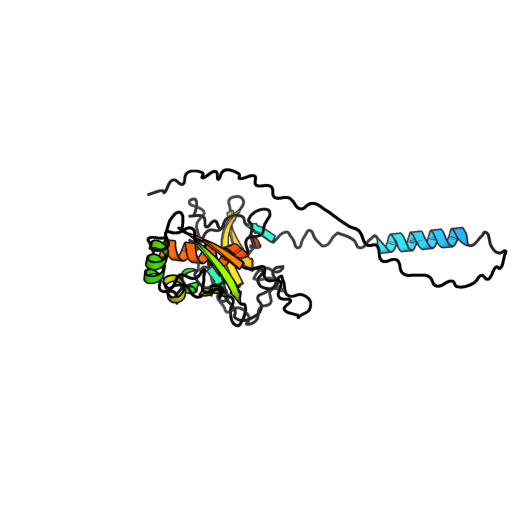7 GLN A C 1
ATOM 1850 O O . GLN A 1 237 ? -6.358 9.582 2.844 1.00 91.75 237 GLN A O 1
ATOM 1855 N N . THR A 1 238 ? -8.490 9.576 2.133 1.00 94.88 238 THR A N 1
ATOM 1856 C CA . THR A 1 238 ? -8.831 8.276 2.729 1.00 94.88 238 THR A CA 1
ATOM 1857 C C . THR A 1 238 ? -8.034 7.144 2.076 1.00 94.88 238 THR A C 1
ATOM 1859 O O . THR A 1 238 ? -7.467 6.315 2.781 1.00 94.88 238 THR A O 1
ATOM 1862 N N . HIS A 1 239 ? -7.924 7.123 0.744 1.00 93.81 239 HIS A N 1
ATOM 1863 C CA . HIS A 1 239 ? -7.105 6.134 0.038 1.00 93.81 239 HIS A CA 1
ATOM 1864 C C . HIS A 1 239 ? -5.621 6.240 0.401 1.00 93.81 239 HIS A C 1
ATOM 1866 O O . HIS A 1 239 ? -4.969 5.216 0.591 1.00 93.81 239 HIS A O 1
ATOM 1872 N N . LEU A 1 240 ? -5.087 7.463 0.510 1.00 90.69 240 LEU A N 1
ATOM 1873 C CA . LEU A 1 240 ? -3.694 7.690 0.910 1.00 90.69 240 LEU A CA 1
ATOM 1874 C C . LEU A 1 240 ? -3.427 7.169 2.326 1.00 90.69 240 LEU A C 1
ATOM 1876 O O . LEU A 1 240 ? -2.419 6.501 2.546 1.00 90.69 240 LEU A O 1
ATOM 1880 N N . LEU A 1 241 ? -4.349 7.422 3.258 1.00 92.44 241 LEU A N 1
ATOM 1881 C CA . LEU A 1 241 ? -4.275 6.913 4.627 1.00 92.44 241 LEU A CA 1
ATOM 1882 C C . LEU A 1 241 ? -4.338 5.379 4.674 1.00 92.44 241 LEU A C 1
ATOM 1884 O O . LEU A 1 241 ? -3.546 4.741 5.358 1.00 92.44 241 LEU A O 1
ATOM 1888 N N . LEU A 1 242 ? -5.257 4.766 3.925 1.00 94.94 242 LEU A N 1
ATOM 1889 C CA . LEU A 1 242 ? -5.359 3.307 3.855 1.00 94.94 242 LEU A CA 1
ATOM 1890 C C . LEU A 1 242 ? -4.097 2.678 3.254 1.00 94.94 242 LEU A C 1
ATOM 1892 O O . LEU A 1 242 ? -3.633 1.647 3.741 1.00 94.94 242 LEU A O 1
ATOM 1896 N N . MET A 1 243 ? -3.513 3.310 2.233 1.00 92.81 243 MET A N 1
ATOM 1897 C CA . MET A 1 243 ? -2.261 2.846 1.643 1.00 92.81 243 MET A CA 1
ATOM 1898 C C . MET A 1 243 ? -1.093 2.962 2.621 1.00 92.81 243 MET A C 1
ATOM 1900 O O . MET A 1 243 ? -0.315 2.015 2.748 1.00 92.81 243 MET A O 1
ATOM 1904 N N . SER A 1 244 ? -0.975 4.081 3.344 1.00 90.75 244 SER A N 1
ATOM 1905 C CA . SER A 1 244 ? 0.086 4.243 4.341 1.00 90.75 244 SER A CA 1
ATOM 1906 C C . SER A 1 244 ? -0.040 3.195 5.448 1.00 90.75 244 SER A C 1
ATOM 1908 O O . SER A 1 244 ? 0.947 2.544 5.783 1.00 90.75 244 SER A O 1
ATOM 1910 N N . TRP A 1 245 ? -1.254 2.921 5.930 1.00 93.75 245 TRP A N 1
ATOM 1911 C CA . TRP A 1 245 ? -1.528 1.852 6.894 1.00 93.75 245 TRP A CA 1
ATOM 1912 C C . TRP A 1 245 ? -1.190 0.455 6.369 1.00 93.75 245 TRP A C 1
ATOM 1914 O O . TRP A 1 245 ? -0.571 -0.331 7.086 1.00 93.75 245 TRP A O 1
ATOM 1924 N N . ALA A 1 246 ? -1.545 0.141 5.121 1.00 93.81 246 ALA A N 1
ATOM 1925 C CA . ALA A 1 246 ? -1.231 -1.149 4.506 1.00 93.81 246 ALA A CA 1
ATOM 1926 C C . ALA A 1 246 ? 0.284 -1.399 4.390 1.00 93.81 246 ALA A C 1
ATOM 1928 O O . ALA A 1 246 ? 0.729 -2.546 4.423 1.00 93.81 246 ALA A O 1
ATOM 1929 N N . MET A 1 247 ? 1.076 -0.332 4.262 1.00 90.62 247 MET A N 1
ATOM 1930 C CA . MET A 1 247 ? 2.521 -0.401 4.051 1.00 90.62 247 MET A CA 1
ATOM 1931 C C . MET A 1 247 ? 3.361 -0.202 5.314 1.00 90.62 247 MET A C 1
ATOM 1933 O O . MET A 1 247 ? 4.480 -0.712 5.372 1.00 90.62 247 MET A O 1
ATOM 1937 N N . ALA A 1 248 ? 2.848 0.517 6.314 1.00 89.50 248 ALA A N 1
ATOM 1938 C CA . ALA A 1 248 ? 3.592 0.906 7.512 1.00 89.50 248 ALA A CA 1
ATOM 1939 C C . ALA A 1 248 ? 4.321 -0.261 8.212 1.00 89.50 248 ALA A C 1
ATOM 1941 O O . ALA A 1 248 ? 5.490 -0.083 8.555 1.00 89.50 248 ALA A O 1
ATOM 1942 N N . PRO A 1 249 ? 3.739 -1.473 8.358 1.00 87.62 249 PRO A N 1
ATOM 1943 C CA . PRO A 1 249 ? 4.432 -2.590 9.009 1.00 87.62 249 PRO A CA 1
ATOM 1944 C C . PRO A 1 249 ? 5.693 -3.085 8.285 1.00 87.62 249 PRO A C 1
ATOM 1946 O O . PRO A 1 249 ? 6.503 -3.794 8.876 1.00 87.62 249 PRO A O 1
ATOM 1949 N N . PHE A 1 250 ? 5.848 -2.759 7.000 1.00 86.06 250 PHE A N 1
ATOM 1950 C CA . PHE A 1 250 ? 6.957 -3.213 6.153 1.00 86.06 250 PHE A CA 1
ATOM 1951 C C . PHE A 1 250 ? 8.048 -2.156 5.992 1.00 86.06 250 PHE A C 1
ATOM 1953 O O . PHE A 1 250 ? 9.064 -2.392 5.334 1.00 86.06 250 PHE A O 1
ATOM 1960 N N . TRP A 1 251 ? 7.845 -0.988 6.591 1.00 81.56 251 TRP A N 1
ATOM 1961 C CA . TRP A 1 251 ? 8.799 0.101 6.569 1.00 81.56 251 TRP A CA 1
ATOM 1962 C C . TRP A 1 251 ? 9.906 -0.184 7.595 1.00 81.56 251 TRP A C 1
ATOM 1964 O O . TRP A 1 251 ? 9.675 -0.133 8.802 1.00 81.56 251 TRP A O 1
ATOM 1974 N N . ARG A 1 252 ? 11.102 -0.570 7.127 1.00 68.69 252 ARG A N 1
ATOM 1975 C CA . ARG A 1 252 ? 12.163 -1.111 7.998 1.00 68.69 252 ARG A CA 1
ATOM 1976 C C . ARG A 1 252 ? 12.799 -0.038 8.895 1.00 68.69 252 ARG A C 1
ATOM 1978 O O . ARG A 1 252 ? 13.125 1.060 8.439 1.00 68.69 252 ARG A O 1
ATOM 1985 N N . ASP A 1 253 ? 13.051 -0.419 10.145 1.00 56.22 253 ASP A N 1
ATOM 1986 C CA . ASP A 1 253 ? 13.801 0.325 11.167 1.00 56.22 253 ASP A CA 1
ATOM 1987 C C . ASP A 1 253 ? 15.182 -0.347 11.369 1.00 56.22 253 ASP A C 1
ATOM 1989 O O . ASP A 1 253 ? 15.235 -1.583 11.364 1.00 56.22 253 ASP A O 1
ATOM 1993 N N . PRO A 1 254 ? 16.316 0.370 11.522 1.00 55.44 254 PRO A N 1
ATOM 1994 C CA . PRO A 1 254 ? 16.513 1.818 11.476 1.00 55.44 254 PRO A CA 1
ATOM 1995 C C . PRO A 1 254 ? 16.578 2.391 10.060 1.00 55.44 254 PRO A C 1
ATOM 1997 O O . PRO A 1 254 ? 17.266 1.876 9.178 1.00 55.44 254 PRO A O 1
ATOM 2000 N N . GLY A 1 255 ? 15.903 3.524 9.857 1.00 62.66 255 GLY A N 1
ATOM 2001 C CA . GLY A 1 255 ? 16.129 4.389 8.696 1.00 62.66 255 GLY A CA 1
ATOM 2002 C C . GLY A 1 255 ? 14.962 4.548 7.731 1.00 62.66 255 GLY A C 1
ATOM 2003 O O . GLY A 1 255 ? 15.171 5.154 6.683 1.00 62.66 255 GLY A O 1
ATOM 2004 N N . HIS A 1 256 ? 13.778 4.036 8.076 1.00 73.12 256 HIS A N 1
ATOM 2005 C CA . HIS A 1 256 ? 12.518 4.302 7.387 1.00 73.12 256 HIS A CA 1
ATOM 2006 C C . HIS A 1 256 ? 12.644 4.230 5.861 1.00 73.12 256 HIS A C 1
ATOM 2008 O O . HIS A 1 256 ? 12.526 5.242 5.165 1.00 73.12 256 HIS A O 1
ATOM 2014 N N . HIS A 1 257 ? 12.894 3.033 5.343 1.00 81.56 257 HIS A N 1
ATOM 2015 C CA . HIS A 1 257 ? 13.093 2.845 3.915 1.00 81.56 257 HIS A CA 1
ATOM 2016 C C . HIS A 1 257 ? 12.462 1.565 3.384 1.00 81.56 257 HIS A C 1
ATOM 2018 O O . HIS A 1 257 ? 12.238 0.595 4.112 1.00 81.56 257 HIS A O 1
ATOM 2024 N N . LEU A 1 258 ? 12.271 1.561 2.069 1.00 85.06 258 LEU A N 1
ATOM 2025 C CA . LEU A 1 258 ? 11.927 0.396 1.279 1.00 85.06 258 LEU A CA 1
ATOM 2026 C C . LEU A 1 258 ? 13.085 0.023 0.367 1.00 85.06 258 LEU A C 1
ATOM 2028 O O . LEU A 1 258 ? 13.582 0.838 -0.415 1.00 85.06 258 LEU A O 1
ATOM 2032 N N . ILE A 1 259 ? 13.485 -1.242 0.437 1.00 87.06 259 ILE A N 1
ATOM 2033 C CA . ILE A 1 259 ? 14.395 -1.807 -0.553 1.00 87.06 259 ILE A CA 1
ATOM 2034 C C . ILE A 1 259 ? 13.600 -1.977 -1.840 1.00 87.06 259 ILE A C 1
ATOM 2036 O O . ILE A 1 259 ? 12.566 -2.649 -1.866 1.00 87.06 259 ILE A O 1
ATOM 2040 N N . SER A 1 260 ? 14.077 -1.333 -2.892 1.00 89.94 260 SER A N 1
ATOM 2041 C CA . SER A 1 260 ? 13.409 -1.295 -4.183 1.00 89.94 260 SER A CA 1
ATOM 2042 C C . SER A 1 260 ? 14.392 -1.625 -5.295 1.00 89.94 260 SER A C 1
ATOM 2044 O O . SER A 1 260 ? 15.593 -1.397 -5.167 1.00 89.94 260 SER A O 1
ATOM 2046 N N . HIS A 1 261 ? 13.878 -2.161 -6.391 1.00 91.44 261 HIS A N 1
ATOM 2047 C CA . HIS A 1 261 ? 14.648 -2.513 -7.577 1.00 91.44 261 HIS A CA 1
ATOM 2048 C C . HIS A 1 261 ? 14.260 -1.612 -8.732 1.00 91.44 261 HIS A C 1
ATOM 2050 O O . HIS A 1 261 ? 13.087 -1.259 -8.857 1.00 91.44 261 HIS A O 1
ATOM 2056 N N . LEU A 1 262 ? 15.230 -1.258 -9.571 1.00 90.50 262 LEU A N 1
ATOM 2057 C CA . LEU A 1 262 ? 14.954 -0.546 -10.814 1.00 90.50 262 LEU A CA 1
ATOM 2058 C C . LEU A 1 262 ? 14.080 -1.416 -11.729 1.00 90.50 262 LEU A C 1
ATOM 2060 O O . LEU A 1 262 ? 14.381 -2.588 -11.957 1.00 90.50 262 LEU A O 1
ATOM 2064 N N . VAL A 1 263 ? 13.008 -0.832 -12.258 1.00 90.56 263 VAL A N 1
ATOM 2065 C CA . VAL A 1 263 ? 12.104 -1.492 -13.205 1.00 90.56 263 VAL A CA 1
ATOM 2066 C C . VAL A 1 263 ? 12.420 -0.986 -14.612 1.00 90.56 263 VAL A C 1
ATOM 2068 O O . VAL A 1 263 ? 12.378 0.225 -14.826 1.00 90.56 263 VAL A O 1
ATOM 2071 N N . PRO A 1 264 ? 12.684 -1.873 -15.590 1.00 90.19 264 PRO A N 1
ATOM 2072 C CA . PRO A 1 264 ? 12.892 -1.470 -16.977 1.00 90.19 264 PRO A CA 1
ATOM 2073 C C . PRO A 1 264 ? 11.734 -0.629 -17.533 1.00 90.19 264 PRO A C 1
ATOM 2075 O O . PRO A 1 264 ? 10.566 -0.967 -17.330 1.00 90.19 264 PRO A O 1
ATOM 2078 N N . ASP A 1 265 ? 12.043 0.406 -18.316 1.00 88.50 265 ASP A N 1
ATOM 2079 C CA . ASP A 1 265 ? 11.060 1.353 -18.871 1.00 88.50 265 ASP A CA 1
ATOM 2080 C C . ASP A 1 265 ? 9.880 0.687 -19.584 1.00 88.50 265 ASP A C 1
ATOM 2082 O O . ASP A 1 265 ? 8.738 1.130 -19.454 1.00 88.50 265 ASP A O 1
ATOM 2086 N N . ALA A 1 266 ? 10.137 -0.386 -20.338 1.00 88.81 266 ALA A N 1
ATOM 2087 C CA . ALA A 1 266 ? 9.093 -1.126 -21.041 1.00 88.81 266 ALA A CA 1
ATOM 2088 C C . ALA A 1 266 ? 8.064 -1.724 -20.066 1.00 88.81 266 ALA A C 1
ATOM 2090 O O . ALA A 1 266 ? 6.859 -1.601 -20.290 1.00 88.81 266 ALA A O 1
ATOM 2091 N N . LEU A 1 267 ? 8.535 -2.309 -18.959 1.00 89.19 267 LEU A N 1
ATOM 2092 C CA . LEU A 1 267 ? 7.678 -2.853 -17.904 1.00 89.19 267 LEU A CA 1
ATOM 2093 C C . LEU A 1 267 ? 6.997 -1.738 -17.119 1.00 89.19 267 LEU A C 1
ATOM 2095 O O . LEU A 1 267 ? 5.802 -1.831 -16.845 1.00 89.19 267 LEU A O 1
ATOM 2099 N N . CYS A 1 268 ? 7.719 -0.658 -16.820 1.00 89.62 268 CYS A N 1
ATOM 2100 C CA . CYS A 1 268 ? 7.137 0.484 -16.130 1.00 89.62 268 CYS A CA 1
ATOM 2101 C C . CYS A 1 268 ? 5.963 1.083 -16.918 1.00 89.62 268 CYS A C 1
ATOM 2103 O O . CYS A 1 268 ? 4.879 1.269 -16.369 1.00 89.62 268 CYS A O 1
ATOM 2105 N N . ARG A 1 269 ? 6.136 1.302 -18.228 1.00 90.38 269 ARG A N 1
ATOM 2106 C CA . ARG A 1 269 ? 5.075 1.811 -19.112 1.00 90.38 269 ARG A CA 1
ATOM 2107 C C . ARG A 1 269 ? 3.897 0.849 -19.230 1.00 90.38 269 ARG A C 1
ATOM 2109 O O . ARG A 1 269 ? 2.765 1.313 -19.326 1.00 90.38 269 ARG A O 1
ATOM 2116 N N . ALA A 1 270 ? 4.143 -0.461 -19.233 1.00 89.31 270 ALA A N 1
ATOM 2117 C CA . ALA A 1 270 ? 3.079 -1.466 -19.265 1.00 89.31 270 ALA A CA 1
ATOM 2118 C C . ALA A 1 270 ? 2.263 -1.502 -17.956 1.00 89.31 270 ALA A C 1
ATOM 2120 O O . ALA A 1 270 ? 1.046 -1.703 -17.986 1.00 89.31 270 ALA A O 1
ATOM 2121 N N . CYS A 1 271 ? 2.936 -1.289 -16.824 1.00 90.19 271 CYS A N 1
ATOM 2122 C CA . CYS A 1 271 ? 2.355 -1.283 -15.485 1.00 90.19 271 CYS A CA 1
ATOM 2123 C C . CYS A 1 271 ? 1.604 0.027 -15.204 1.00 90.19 271 CYS A C 1
ATOM 2125 O O . CYS A 1 271 ? 0.373 0.024 -15.143 1.00 90.19 271 CYS A O 1
ATOM 2127 N N . LEU A 1 272 ? 2.327 1.150 -15.121 1.00 88.50 272 LEU A N 1
ATOM 2128 C CA . LEU A 1 272 ? 1.768 2.453 -14.743 1.00 88.50 272 LEU A CA 1
ATOM 2129 C C . LEU A 1 272 ? 0.883 3.055 -15.843 1.00 88.50 272 LEU A C 1
ATOM 2131 O O . LEU A 1 272 ? -0.063 3.781 -15.553 1.00 88.50 272 LEU A O 1
ATOM 2135 N N . GLY A 1 273 ? 1.168 2.752 -17.112 1.00 86.88 273 GLY A N 1
ATOM 2136 C CA . GLY A 1 273 ? 0.583 3.457 -18.251 1.00 86.88 273 GLY A CA 1
ATOM 2137 C C . GLY A 1 273 ? 1.272 4.803 -18.496 1.00 86.88 273 GLY A C 1
ATOM 2138 O O . GLY A 1 273 ? 1.679 5.494 -17.566 1.00 86.88 273 GLY A O 1
ATOM 2139 N N . LYS A 1 274 ? 1.420 5.186 -19.771 1.00 83.44 274 LYS A N 1
ATOM 2140 C CA . LYS A 1 274 ? 2.174 6.393 -20.169 1.00 83.44 274 LYS A CA 1
ATOM 2141 C C . LYS A 1 274 ? 1.618 7.686 -19.562 1.00 83.44 274 LYS A C 1
ATOM 2143 O O . LYS A 1 274 ? 2.388 8.585 -19.267 1.00 83.44 274 LYS A O 1
ATOM 2148 N N . GLU A 1 275 ? 0.305 7.761 -19.385 1.00 78.62 275 GLU A N 1
ATOM 2149 C CA . GLU A 1 275 ? -0.412 8.936 -18.872 1.00 78.62 275 GLU A CA 1
ATOM 2150 C C . GLU A 1 275 ? -0.270 9.146 -17.358 1.00 78.62 275 GLU A C 1
ATOM 2152 O O . GLU A 1 275 ? -0.410 10.268 -16.884 1.00 78.62 275 GLU A O 1
ATOM 2157 N N . ASN A 1 276 ? 0.049 8.090 -16.603 1.00 77.12 276 ASN A N 1
ATOM 2158 C CA . ASN A 1 276 ? 0.273 8.172 -15.156 1.00 77.12 276 ASN A CA 1
ATOM 2159 C C . ASN A 1 276 ? 1.758 8.328 -14.807 1.00 77.12 276 ASN A C 1
ATOM 2161 O O . ASN A 1 276 ? 2.119 8.360 -13.629 1.00 77.12 276 ASN A O 1
ATOM 2165 N N . MET A 1 277 ? 2.628 8.386 -15.821 1.00 80.12 277 MET A N 1
ATOM 2166 C CA . MET A 1 277 ? 4.036 8.684 -15.614 1.00 80.12 277 MET A CA 1
ATOM 2167 C C . MET A 1 277 ? 4.196 10.167 -15.302 1.00 80.12 277 MET A C 1
ATOM 2169 O O . MET A 1 277 ? 3.750 11.034 -16.046 1.00 80.12 277 MET A O 1
ATOM 2173 N N . LEU A 1 278 ? 4.871 10.446 -14.197 1.00 79.19 278 LEU A N 1
ATOM 2174 C CA . LEU A 1 278 ? 5.220 11.790 -13.787 1.00 79.19 278 LEU A CA 1
ATOM 2175 C C . LEU A 1 278 ? 6.322 12.334 -14.691 1.00 79.19 278 LEU A C 1
ATOM 2177 O O . LEU A 1 278 ? 7.355 11.691 -14.901 1.00 79.19 278 LEU A O 1
ATOM 2181 N N . GLU A 1 279 ? 6.100 13.544 -15.187 1.00 74.62 279 GLU A N 1
ATOM 2182 C CA . GLU A 1 279 ? 7.137 14.352 -15.813 1.00 74.62 279 GLU A CA 1
ATOM 2183 C C . GLU A 1 279 ? 8.043 14.956 -14.728 1.00 74.62 279 GLU A C 1
ATOM 2185 O O . GLU A 1 279 ? 7.643 15.114 -13.574 1.00 74.62 279 GLU A O 1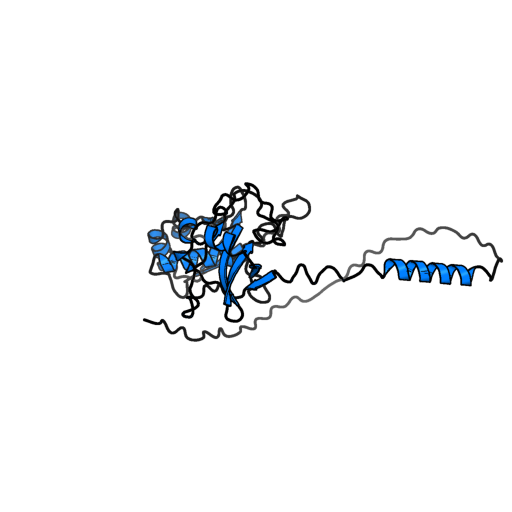
ATOM 2190 N N . ASN A 1 280 ? 9.271 15.340 -15.087 1.00 68.12 280 ASN A N 1
ATOM 2191 C CA . ASN A 1 280 ? 10.248 15.923 -14.153 1.00 68.12 280 ASN A CA 1
ATOM 2192 C C . ASN A 1 280 ? 9.813 17.287 -13.551 1.00 68.12 280 ASN A C 1
ATOM 2194 O O . ASN A 1 280 ? 10.577 17.912 -12.813 1.00 68.12 280 ASN A O 1
ATOM 2198 N N . SER A 1 281 ? 8.616 17.788 -13.870 1.00 58.59 281 SER A N 1
ATOM 2199 C CA . SER A 1 281 ? 8.115 19.095 -13.456 1.00 58.59 281 SER A CA 1
ATOM 2200 C C . SER A 1 281 ? 7.380 19.048 -12.108 1.00 58.59 281 SER A C 1
ATOM 2202 O O . SER A 1 281 ? 6.174 18.813 -12.042 1.00 58.59 281 SER A O 1
ATOM 2204 N N . GLY A 1 282 ? 8.107 19.380 -11.039 1.00 55.34 282 GLY A N 1
ATOM 2205 C CA . GLY A 1 282 ? 7.551 19.789 -9.744 1.00 55.34 282 GLY A CA 1
ATOM 2206 C C . GLY A 1 282 ? 7.513 18.695 -8.668 1.00 55.34 282 GLY A C 1
ATOM 2207 O O . GLY A 1 282 ? 7.419 17.512 -8.988 1.00 55.34 282 GLY A O 1
ATOM 2208 N N . PRO A 1 283 ? 7.619 19.072 -7.376 1.00 49.12 283 PRO A N 1
ATOM 2209 C CA . PRO A 1 283 ? 7.675 18.114 -6.284 1.00 49.12 283 PRO A CA 1
ATOM 2210 C C . PRO A 1 283 ? 6.312 17.420 -6.130 1.00 49.12 283 PRO A C 1
ATOM 2212 O O . PRO A 1 283 ? 5.305 18.084 -5.875 1.00 49.12 283 PRO A O 1
ATOM 2215 N N . PRO A 1 284 ? 6.255 16.093 -6.273 1.00 55.31 284 PRO A N 1
ATOM 2216 C CA . PRO A 1 284 ? 5.027 15.343 -6.073 1.00 55.31 284 PRO A CA 1
ATOM 2217 C C . PRO A 1 284 ? 4.608 15.355 -4.601 1.00 55.31 284 PRO A C 1
ATOM 2219 O O . PRO A 1 284 ? 5.449 15.466 -3.707 1.00 55.31 284 PRO A O 1
ATOM 2222 N N . VAL A 1 285 ? 3.306 15.193 -4.339 1.00 55.88 285 VAL A N 1
ATOM 2223 C CA . VAL A 1 285 ? 2.822 14.914 -2.978 1.00 55.88 285 VAL A CA 1
ATOM 2224 C C . VAL A 1 285 ? 3.518 13.647 -2.507 1.00 55.88 285 VAL A C 1
ATOM 2226 O O . VAL A 1 285 ? 3.489 12.631 -3.192 1.00 55.88 285 VAL A O 1
ATOM 2229 N N . LEU A 1 286 ? 4.206 13.732 -1.378 1.00 57.94 286 LEU A N 1
ATOM 2230 C CA . LEU A 1 286 ? 4.982 12.628 -0.836 1.00 57.94 286 LEU A CA 1
ATOM 2231 C C . LEU A 1 286 ? 4.075 11.812 0.080 1.00 57.94 286 LEU A C 1
ATOM 2233 O O . LEU A 1 286 ? 3.463 12.370 0.989 1.00 57.94 286 LEU A O 1
ATOM 2237 N N . LEU A 1 287 ? 4.000 10.503 -0.143 1.00 58.06 287 LEU A N 1
ATOM 2238 C CA . LEU A 1 287 ? 3.477 9.590 0.861 1.00 58.06 287 LEU A CA 1
ATOM 2239 C C . LEU A 1 287 ? 4.633 9.235 1.802 1.00 58.06 287 LEU A C 1
ATOM 2241 O O . LEU A 1 287 ? 5.623 8.616 1.402 1.00 58.06 287 LEU A O 1
ATOM 2245 N N . TRP A 1 288 ? 4.499 9.683 3.041 1.00 58.41 288 TRP A N 1
ATOM 2246 C CA . TRP A 1 288 ? 5.256 9.213 4.196 1.00 58.41 288 TRP A CA 1
ATOM 2247 C C . TRP A 1 288 ? 4.367 8.196 4.942 1.00 58.41 288 TRP A C 1
ATOM 2249 O O . TRP A 1 288 ? 3.141 8.334 4.875 1.00 58.41 288 TRP A O 1
ATOM 2259 N N . PRO A 1 289 ? 4.903 7.183 5.637 1.00 51.91 289 PRO A N 1
ATOM 2260 C CA . PRO A 1 289 ? 4.320 6.772 6.904 1.00 51.91 289 PRO A CA 1
ATOM 2261 C C . PRO A 1 289 ? 4.782 7.713 8.012 1.00 51.91 289 PRO A C 1
ATOM 2263 O O . PRO A 1 289 ? 5.972 7.629 8.390 1.00 51.91 289 PRO A O 1
#

Foldseek 3Di:
DDDDDDDDDDDDDDDDDDDDDDDDDDDDDDDDDDDDDDDDDDDPPVVVVVVVVVVVVVVVVVVPDDPPPPVLCPFKDWAQWFFLLLKWFAWAQDDAFDQSDFPPDPSGDDVPQQDQLRNTGRLLVQCVVAPLVLVLVVLVPFADFAKWKWFWDPHRTIKTATDPPPVRDDPSCCVRPRIQGAGQKMWGWDCDPLDTFIKMFGQPSCVCCDPVDNPPPRQQMQMDTDNDPDRDDDPVSSSLVSHCRSCVSRQDPPPRTTTIGTDDPSSSCSRSNPVSRDDSPDDHDIRGD

Radius of gyration: 27.33 Å; chains: 1; bounding box: 81×71×60 Å

Sequence (289 aa):
MPLLYRDVRMAGQRGALYLSGSDVMIASMRSSTFKLISRASGAMVTGLMGLLMGLLVGLLVLACSSAEKRERDSNRRTIRKLIPYSLHYRRTPFIGADPAVGPGGIDYQTNPRPGARFDCEPMKSLFKEIDLISLRRCLGTLKSDLVVLYRLKRDPAPFLVLDENPEMKPDCLRTALANIPVPREIFFQSNEEGVMSCYSSRLDIEADELFWVKVPKAKTALRLDFPLASPPETDEQTHLLLMSWAMAPFWRDPGHHLISHLVPDALCRACLGKENMLENSGPPVLLWP

pLDDT: mean 72.52, std 22.01, range [26.03, 97.56]

Secondary structure (DSSP, 8-state):
---------PPP-------------------------------TTSHHHHHHHHHHHHHHHTTSSSSSSSSTTTTEEEE--B-GGG-EEE--SS--S-TTS-TTSTT---SSPP-TTTT-EEHHHHTTTS-HHHHHHHHHH--S-EEEEEEEE-SSS-EEEE---GGG--HHHHHH-SEEE--SEEEEEEEETTEEEEEEEE--TTTT-BTTB-------EEEEEES-SS---SHHHHHHHHHHHHHGGGSBTTTTBEEEEEPPHHHHHHHH-GGGSPPSSSPPPPB--